Protein AF-R6XHZ9-F1 (afdb_monomer_lite)

Foldseek 3Di:
DDPPPPDDDPPPPVFDFLLLLVLVLCQLQDLEEEEEEEAPVSQVSQVVRDHDPLHHRYYDHDDCCCQVVVDCPVVLVVLVVQLPGPGQYEYEYEARCVVSVNVCVVSNVVRLSYFYAYGYRPPDRDNLVSLLVVCQRPCLSDDAQADADEAEDDPDRHHNVRVRVRLSYLEYEYQDSSPPNVNVSSCVPVVGHYLDFPAQDELVSCVVCVVVVVHDPVLSVVLVVLLQQQDLVDEAEEEEPHPCLQVHSVVSSHHYDYDPDDDPRYQYQYDSGNVSSSSSVSVVRSVPD

Radius of gyration: 23.8 Å; chains: 1; bounding box: 68×31×64 Å

Sequence (289 aa):
MNEIKNISYNVKNLNHCPLDYILEEVYKLGKINILTIGTGECAYFTSKQNFSDKQLNYSYILEDKEIVFGDFSSLEDAFSLLNNSEYKTIVVITCIPAIMNLNLDYLIDQYPKLLLFSAPCFKEKNIQKILSDFYYVFFSKINLTIKEKTEKLNYDEYSYDLFIDKISSSTLIIENPVYLKLAKFLSEKYKIKIIYNTKINNLNFYKENHSLLDISQKDIEEIEAKLKKINKKETYNVLTNYPSLKEFVNQYEININLVDEKTNDTIVVNEAKPFDALIKFIRSAYAFK

Secondary structure (DSSP, 8-state):
----TT--S-----SPPHHHHHHHHHHHH-S-EEEEEE-HHHHHHHHHS---TTS-EEEEE--HHHHTS---HHHHHHHHHHHTSSS-EEEEE-HHHHHTT--HHHHHTT-TTEEEEE--TTT---HHHHHHHHHHHHHTTS----EEEEEEE-S----HHHHHHHHTEEEEEE-SGGGHHHHHHHHHHH--EEEE-SSPPPHHHHHHHTTTTT--HHHHHHHHHHHTTS-SS-EEEEE-S-THHHHHHHTTT-EEEE-SS--TTEEE---SSHHHHHHHHHHHHHH--

pLDDT: mean 90.76, std 10.4, range [41.94, 98.12]

Structure (mmCIF, N/CA/C/O backbone):
data_AF-R6XHZ9-F1
#
_entry.id   AF-R6XHZ9-F1
#
loop_
_atom_site.group_PDB
_atom_site.id
_atom_site.type_symbol
_atom_site.label_atom_id
_atom_site.label_alt_id
_atom_site.label_comp_id
_atom_site.label_asym_id
_atom_site.label_entity_id
_atom_site.label_seq_id
_atom_site.pdbx_PDB_ins_code
_atom_site.Cartn_x
_atom_site.Cartn_y
_atom_site.Cartn_z
_atom_site.occupancy
_atom_site.B_iso_or_equiv
_atom_site.auth_seq_id
_atom_site.auth_comp_id
_atom_site.auth_asym_id
_atom_site.auth_atom_id
_atom_site.pdbx_PDB_model_num
ATOM 1 N N . MET A 1 1 ? 40.663 -8.728 27.483 1.00 45.22 1 MET A N 1
ATOM 2 C CA . MET A 1 1 ? 40.186 -8.700 26.083 1.00 45.22 1 MET A CA 1
ATOM 3 C C . MET A 1 1 ? 40.215 -7.256 25.633 1.00 45.22 1 MET A C 1
ATOM 5 O O . MET A 1 1 ? 39.530 -6.453 26.246 1.00 45.22 1 MET A O 1
ATOM 9 N N . ASN A 1 2 ? 41.054 -6.917 24.653 1.00 44.28 2 ASN A N 1
ATOM 10 C CA . ASN A 1 2 ? 41.058 -5.578 24.067 1.00 44.28 2 ASN A CA 1
ATOM 11 C C . ASN A 1 2 ? 39.698 -5.330 23.403 1.00 44.28 2 ASN A C 1
ATOM 13 O O . ASN A 1 2 ? 39.253 -6.161 22.612 1.00 44.28 2 ASN A O 1
ATOM 17 N N . GLU A 1 3 ? 39.047 -4.217 23.735 1.00 52.69 3 GLU A N 1
ATOM 18 C CA . GLU A 1 3 ? 37.879 -3.721 23.008 1.00 52.69 3 GLU A CA 1
ATOM 19 C C . GLU A 1 3 ? 38.289 -3.473 21.556 1.00 52.69 3 GLU A C 1
ATOM 21 O O . GLU A 1 3 ? 38.990 -2.506 21.246 1.00 52.69 3 GLU A O 1
ATOM 26 N N . ILE A 1 4 ? 37.893 -4.369 20.652 1.00 59.81 4 ILE A N 1
ATOM 27 C CA . ILE A 1 4 ? 38.073 -4.129 19.226 1.00 59.81 4 ILE A CA 1
ATOM 28 C C . ILE A 1 4 ? 37.057 -3.055 18.839 1.00 59.81 4 ILE A C 1
ATOM 30 O O . ILE A 1 4 ? 35.873 -3.331 18.638 1.00 59.81 4 ILE A O 1
ATOM 34 N N . LYS A 1 5 ? 37.519 -1.804 18.775 1.00 53.19 5 LYS A N 1
ATOM 35 C CA . LYS A 1 5 ? 36.744 -0.696 18.213 1.00 53.19 5 LYS A CA 1
ATOM 36 C C . LYS A 1 5 ? 36.401 -1.049 16.760 1.00 53.19 5 LYS A C 1
ATOM 38 O O . LYS A 1 5 ? 37.283 -1.470 16.017 1.00 53.19 5 LYS A O 1
ATOM 43 N N . ASN A 1 6 ? 35.136 -0.860 16.377 1.00 55.03 6 ASN A N 1
ATOM 44 C CA . ASN A 1 6 ? 34.556 -1.143 15.049 1.00 55.03 6 ASN A CA 1
ATOM 45 C C . ASN A 1 6 ? 34.083 -2.584 14.772 1.00 55.03 6 ASN A C 1
ATOM 47 O O . ASN A 1 6 ? 34.015 -2.980 13.610 1.00 55.03 6 ASN A O 1
ATOM 51 N N . ILE A 1 7 ? 33.689 -3.360 15.787 1.00 51.84 7 ILE A N 1
ATOM 52 C CA . ILE A 1 7 ? 32.911 -4.593 15.567 1.00 51.84 7 ILE A CA 1
ATOM 53 C C . ILE A 1 7 ? 31.494 -4.413 16.115 1.00 51.84 7 ILE A C 1
ATOM 55 O O . ILE A 1 7 ? 31.306 -4.020 17.263 1.00 51.84 7 ILE A O 1
ATOM 59 N N . SER A 1 8 ? 30.491 -4.735 15.297 1.00 57.19 8 SER A N 1
ATOM 60 C CA . SER A 1 8 ? 29.119 -4.960 15.753 1.00 57.19 8 SER A CA 1
ATOM 61 C C . SER A 1 8 ? 28.933 -6.451 16.048 1.00 57.19 8 SER A C 1
ATOM 63 O O . SER A 1 8 ? 29.160 -7.294 15.183 1.00 57.19 8 SER A O 1
ATOM 65 N N . TYR A 1 9 ? 28.534 -6.778 17.278 1.00 50.22 9 TYR A N 1
ATOM 66 C CA . TYR A 1 9 ? 28.079 -8.114 17.671 1.00 50.22 9 TYR A CA 1
ATOM 67 C C . TYR A 1 9 ? 26.541 -8.137 17.636 1.00 50.22 9 TYR A C 1
ATOM 69 O O . TYR A 1 9 ? 25.916 -7.137 17.984 1.00 50.22 9 TYR A O 1
ATOM 77 N N . ASN A 1 10 ? 25.930 -9.258 17.227 1.00 41.94 10 ASN A N 1
ATOM 78 C CA . ASN A 1 10 ? 24.479 -9.414 16.995 1.00 41.94 10 ASN A CA 1
ATOM 79 C C . ASN A 1 10 ? 23.884 -8.603 15.822 1.00 41.94 10 ASN A C 1
ATOM 81 O O . ASN A 1 10 ? 22.821 -7.993 15.954 1.00 41.94 10 ASN A O 1
ATOM 85 N N . VAL A 1 11 ? 24.483 -8.670 14.628 1.00 52.97 11 VAL A N 1
ATOM 86 C CA . VAL A 1 11 ? 23.798 -8.237 13.393 1.00 52.97 11 VAL A CA 1
ATOM 87 C C . VAL A 1 11 ? 22.712 -9.261 13.023 1.00 52.97 11 VAL A C 1
ATOM 89 O O . VAL A 1 11 ? 22.878 -10.077 12.123 1.00 52.97 11 VAL A O 1
ATOM 92 N N . LYS A 1 12 ? 21.582 -9.256 13.740 1.00 46.06 12 LYS A N 1
ATOM 93 C CA . LYS A 1 12 ? 20.345 -9.890 13.266 1.00 46.06 12 LYS A CA 1
ATOM 94 C C . LYS A 1 12 ? 19.620 -8.885 12.379 1.00 46.06 12 LYS A C 1
ATOM 96 O O . LYS A 1 12 ? 18.967 -7.977 12.881 1.00 46.06 12 LYS A O 1
ATOM 101 N N . ASN A 1 13 ? 19.730 -9.043 11.064 1.00 53.34 13 ASN A N 1
ATOM 102 C CA . ASN A 1 13 ? 18.884 -8.322 10.118 1.00 53.34 13 ASN A CA 1
ATOM 103 C C . ASN A 1 13 ? 17.893 -9.330 9.523 1.00 53.34 13 ASN A C 1
ATOM 105 O O . ASN A 1 13 ? 18.212 -10.017 8.562 1.00 53.34 13 ASN A O 1
ATOM 109 N N . LEU A 1 14 ? 16.728 -9.474 10.161 1.00 54.72 14 LEU A N 1
ATOM 110 C CA . LEU A 1 14 ? 15.676 -10.420 9.756 1.00 54.72 14 LEU A CA 1
ATOM 111 C C . LEU A 1 14 ? 14.810 -9.903 8.595 1.00 54.72 14 LEU A C 1
ATOM 113 O O . LEU A 1 14 ? 13.925 -10.616 8.137 1.00 54.72 14 LEU A O 1
ATOM 117 N N . ASN A 1 15 ? 15.045 -8.675 8.126 1.00 65.44 15 ASN A N 1
ATOM 118 C CA . ASN A 1 15 ? 14.227 -8.057 7.090 1.00 65.44 15 ASN A CA 1
ATOM 119 C C . ASN A 1 15 ? 14.905 -8.194 5.725 1.00 65.44 15 ASN A C 1
ATOM 121 O O . ASN A 1 15 ? 16.082 -7.850 5.580 1.00 65.44 15 ASN A O 1
ATOM 125 N N . HIS A 1 16 ? 14.131 -8.643 4.735 1.00 74.75 16 HIS A N 1
ATOM 126 C CA . HIS A 1 16 ? 14.528 -8.683 3.329 1.00 74.75 16 HIS A CA 1
ATOM 127 C C . HIS A 1 16 ? 14.849 -7.285 2.783 1.00 74.75 16 HIS A C 1
ATOM 129 O O . HIS A 1 16 ? 14.439 -6.263 3.348 1.00 74.75 16 HIS A O 1
ATOM 135 N N . CYS A 1 17 ? 15.606 -7.243 1.685 1.00 85.69 17 CYS A N 1
ATOM 136 C CA . CYS A 1 17 ? 15.936 -5.999 0.999 1.00 85.69 17 CYS A CA 1
ATOM 137 C C . CYS A 1 17 ? 14.645 -5.337 0.478 1.00 85.69 17 CYS A C 1
ATOM 139 O O . CYS A 1 17 ? 13.777 -6.049 -0.020 1.00 85.69 17 CYS A O 1
ATOM 141 N N . PRO A 1 18 ? 14.502 -3.996 0.516 1.00 90.00 18 PRO A N 1
ATOM 142 C CA . PRO A 1 18 ? 13.371 -3.300 -0.097 1.00 90.00 18 PRO A CA 1
ATOM 143 C C . PRO A 1 18 ? 13.084 -3.716 -1.545 1.00 90.00 18 PRO A C 1
ATOM 145 O O . PRO A 1 18 ? 11.923 -3.769 -1.937 1.00 90.00 18 PRO A O 1
ATOM 148 N N . LEU A 1 19 ? 14.129 -4.052 -2.311 1.00 92.25 19 LEU A N 1
ATOM 149 C CA . LEU A 1 19 ? 14.021 -4.586 -3.669 1.00 92.25 19 LEU A CA 1
ATOM 150 C C . LEU A 1 19 ? 13.145 -5.847 -3.741 1.00 92.25 19 LEU A C 1
ATOM 152 O O . LEU A 1 19 ? 12.333 -5.947 -4.656 1.00 92.25 19 LEU A O 1
ATOM 156 N N . ASP A 1 20 ? 13.274 -6.767 -2.781 1.00 90.69 20 ASP A N 1
ATOM 157 C CA . ASP A 1 20 ? 12.547 -8.043 -2.786 1.00 90.69 20 ASP A CA 1
ATOM 158 C C . ASP A 1 20 ? 11.032 -7.801 -2.725 1.00 90.69 20 ASP A C 1
ATOM 160 O O . ASP A 1 20 ? 10.283 -8.341 -3.535 1.00 90.69 20 ASP A O 1
ATOM 164 N N . TYR A 1 21 ? 10.578 -6.899 -1.845 1.00 90.81 21 TYR A N 1
ATOM 165 C CA . TYR A 1 21 ? 9.154 -6.559 -1.744 1.00 90.81 21 TYR A CA 1
ATOM 166 C C . TYR A 1 21 ? 8.621 -5.912 -3.026 1.00 90.81 21 TYR A C 1
ATOM 168 O O . TYR A 1 21 ? 7.489 -6.177 -3.418 1.00 90.81 21 TYR A O 1
ATOM 176 N N . ILE A 1 22 ? 9.423 -5.078 -3.697 1.00 94.00 22 ILE A N 1
ATOM 177 C CA . ILE A 1 22 ? 9.015 -4.461 -4.966 1.00 94.00 22 ILE A CA 1
ATOM 178 C C . ILE A 1 22 ? 8.941 -5.503 -6.084 1.00 94.00 22 ILE A C 1
ATOM 180 O O . ILE A 1 22 ? 7.993 -5.475 -6.863 1.00 94.00 22 ILE A O 1
ATOM 184 N N . LEU A 1 23 ? 9.895 -6.436 -6.153 1.00 94.12 23 LEU A N 1
ATOM 185 C CA . LEU A 1 23 ? 9.866 -7.533 -7.124 1.00 94.12 23 LEU A CA 1
ATOM 186 C C . LEU A 1 23 ? 8.617 -8.399 -6.946 1.00 94.12 23 LEU A C 1
ATOM 188 O O . LEU A 1 23 ? 7.936 -8.686 -7.930 1.00 94.12 23 LEU A O 1
ATOM 192 N N . GLU A 1 24 ? 8.287 -8.770 -5.705 1.00 92.25 24 GLU A N 1
ATOM 193 C CA . GLU A 1 24 ? 7.073 -9.529 -5.397 1.00 92.25 24 GLU A CA 1
ATOM 194 C C . GLU A 1 24 ? 5.801 -8.764 -5.773 1.00 92.25 24 GLU A C 1
ATOM 196 O O . GLU A 1 24 ? 4.896 -9.337 -6.380 1.00 92.25 24 GLU A O 1
ATOM 201 N N . GLU A 1 25 ? 5.722 -7.476 -5.434 1.00 93.56 25 GLU A N 1
ATOM 202 C CA . GLU A 1 25 ? 4.536 -6.661 -5.700 1.00 93.56 25 GLU A CA 1
ATOM 203 C C . GLU A 1 25 ? 4.317 -6.458 -7.205 1.00 93.56 25 GLU A C 1
ATOM 205 O O . GLU A 1 25 ? 3.206 -6.620 -7.710 1.00 93.56 25 GLU A O 1
ATOM 210 N N . VAL A 1 26 ? 5.389 -6.163 -7.947 1.00 94.69 26 VAL A N 1
ATOM 211 C CA . VAL A 1 26 ? 5.347 -6.026 -9.407 1.00 94.69 26 VAL A CA 1
ATOM 212 C C . VAL A 1 26 ? 4.962 -7.353 -10.061 1.00 94.69 26 VAL A C 1
ATOM 214 O O . VAL A 1 26 ? 4.129 -7.363 -10.970 1.00 94.69 26 VAL A O 1
ATOM 217 N N . TYR A 1 27 ? 5.526 -8.471 -9.599 1.00 93.19 27 TYR A N 1
ATOM 218 C CA . TYR A 1 27 ? 5.167 -9.802 -10.085 1.00 93.19 27 TYR A CA 1
ATOM 219 C C . TYR A 1 27 ? 3.675 -10.101 -9.874 1.00 93.19 27 TYR A C 1
ATOM 221 O O . TYR A 1 27 ? 3.001 -10.517 -10.815 1.00 93.19 27 TYR A O 1
ATOM 229 N N . LYS A 1 28 ? 3.143 -9.841 -8.670 1.00 92.00 28 LYS A N 1
ATOM 230 C CA . LYS A 1 28 ? 1.730 -10.086 -8.324 1.00 92.00 28 LYS A CA 1
ATOM 231 C C . LYS A 1 28 ? 0.768 -9.230 -9.145 1.00 92.00 28 LYS A C 1
ATOM 233 O O . LYS A 1 28 ? -0.203 -9.754 -9.688 1.00 92.00 28 LYS A O 1
ATOM 238 N N . LEU A 1 29 ? 1.048 -7.930 -9.264 1.00 93.88 29 LEU A N 1
ATOM 239 C CA . LEU A 1 29 ? 0.217 -7.021 -10.053 1.00 93.88 29 LEU A CA 1
ATOM 240 C C . LEU A 1 29 ? 0.214 -7.433 -11.531 1.00 93.88 29 LEU A C 1
ATOM 242 O O . LEU A 1 29 ? -0.831 -7.414 -12.183 1.00 93.88 29 LEU A O 1
ATOM 246 N N . GLY A 1 30 ? 1.361 -7.832 -12.080 1.00 93.00 30 GLY A N 1
ATOM 247 C CA . GLY A 1 30 ? 1.491 -8.041 -13.519 1.00 93.00 30 GLY A CA 1
ATOM 248 C C . GLY A 1 30 ? 1.307 -6.734 -14.302 1.00 93.00 30 GLY A C 1
ATOM 249 O O . GLY A 1 30 ? 1.068 -5.673 -13.731 1.00 93.00 30 GLY A O 1
ATOM 250 N N . LYS A 1 31 ? 1.453 -6.784 -15.633 1.00 94.44 31 LYS A N 1
ATOM 251 C CA . LYS A 1 31 ? 1.362 -5.603 -16.528 1.00 94.44 31 LYS A CA 1
ATOM 252 C C . LYS A 1 31 ? 2.210 -4.392 -16.094 1.00 94.44 31 LYS A C 1
ATOM 254 O O . LYS A 1 31 ? 1.891 -3.244 -16.407 1.00 94.44 31 LYS A O 1
ATOM 259 N N . ILE A 1 32 ? 3.295 -4.647 -15.370 1.00 95.44 32 ILE A N 1
ATOM 260 C CA . ILE A 1 32 ? 4.280 -3.663 -14.931 1.00 95.44 32 ILE A CA 1
ATOM 261 C C . ILE A 1 32 ? 5.650 -4.276 -15.185 1.00 95.44 32 ILE A C 1
ATOM 263 O O . ILE A 1 32 ? 5.933 -5.369 -14.702 1.00 95.44 32 ILE A O 1
ATOM 267 N N . ASN A 1 33 ? 6.497 -3.585 -15.934 1.00 96.12 33 ASN A N 1
ATOM 268 C CA . ASN A 1 33 ? 7.881 -3.997 -16.130 1.00 96.12 33 ASN A CA 1
ATOM 269 C C . ASN A 1 33 ? 8.745 -3.486 -14.972 1.00 96.12 33 ASN A C 1
ATOM 271 O O . ASN A 1 33 ? 8.402 -2.491 -14.329 1.00 96.12 33 ASN A O 1
ATOM 275 N N . ILE A 1 34 ? 9.890 -4.117 -14.732 1.00 96.81 34 ILE A N 1
ATOM 276 C CA . ILE A 1 34 ? 10.870 -3.660 -13.744 1.00 96.81 34 ILE A CA 1
ATOM 277 C C . ILE A 1 34 ? 12.277 -3.638 -14.335 1.00 96.81 34 ILE A C 1
ATOM 279 O O . ILE A 1 34 ? 12.673 -4.534 -15.081 1.00 96.81 34 ILE A O 1
ATOM 283 N N . LEU A 1 35 ? 13.023 -2.586 -13.999 1.00 97.12 35 LEU A N 1
ATOM 284 C CA . LEU A 1 35 ? 14.460 -2.489 -14.220 1.00 97.12 35 LEU A CA 1
ATOM 285 C C . LEU A 1 35 ? 15.149 -2.238 -12.883 1.00 97.12 35 LEU A C 1
ATOM 287 O O . LEU A 1 35 ? 15.038 -1.149 -12.327 1.00 97.12 35 LEU A O 1
ATOM 291 N N . THR A 1 36 ? 15.902 -3.212 -12.392 1.00 97.06 36 THR A N 1
ATOM 292 C CA . THR A 1 36 ? 16.740 -3.053 -11.201 1.00 97.06 36 THR A CA 1
ATOM 293 C C . THR A 1 36 ? 18.102 -2.493 -11.592 1.00 97.06 36 THR A C 1
ATOM 295 O O . THR A 1 36 ? 18.834 -3.139 -12.334 1.00 97.06 36 THR A O 1
ATOM 298 N N . ILE A 1 37 ? 18.491 -1.336 -11.057 1.00 96.44 37 ILE A N 1
ATOM 299 C CA . ILE A 1 37 ? 19.833 -0.764 -11.234 1.00 96.44 37 ILE A CA 1
ATOM 300 C C . ILE A 1 37 ? 20.636 -1.006 -9.956 1.00 96.44 37 ILE A C 1
ATOM 302 O O . ILE A 1 37 ? 20.264 -0.541 -8.871 1.00 96.44 37 ILE A O 1
ATOM 306 N N . GLY A 1 38 ? 21.744 -1.737 -10.057 1.00 94.62 38 GLY A N 1
ATOM 307 C CA . GLY A 1 38 ? 22.540 -2.105 -8.889 1.00 94.62 38 GLY A CA 1
ATOM 308 C C . GLY A 1 38 ? 23.801 -2.882 -9.221 1.00 94.62 38 GLY A C 1
ATOM 309 O O . GLY A 1 38 ? 24.326 -2.802 -10.322 1.00 94.62 38 GLY A O 1
ATOM 310 N N . THR A 1 39 ? 24.304 -3.630 -8.245 1.00 92.75 39 THR A N 1
ATOM 311 C CA . THR A 1 39 ? 25.452 -4.531 -8.423 1.00 92.75 39 THR A CA 1
ATOM 312 C C . THR A 1 39 ? 24.994 -5.943 -8.788 1.00 92.75 39 THR A C 1
ATOM 314 O O . THR A 1 39 ? 23.798 -6.245 -8.782 1.00 92.75 39 THR A O 1
ATOM 317 N N . GLY A 1 40 ? 25.952 -6.843 -9.041 1.00 91.75 40 GLY A N 1
ATOM 318 C CA . GLY A 1 40 ? 25.675 -8.256 -9.323 1.00 91.75 40 GLY A CA 1
ATOM 319 C C . GLY A 1 40 ? 24.813 -8.959 -8.263 1.00 91.75 40 GLY A C 1
ATOM 320 O O . GLY A 1 40 ? 24.021 -9.828 -8.610 1.00 91.75 40 GLY A O 1
ATOM 321 N N . GLU A 1 41 ? 24.883 -8.546 -6.992 1.00 91.00 41 GLU A N 1
ATOM 322 C CA . GLU A 1 41 ? 23.999 -9.056 -5.933 1.00 91.00 41 GLU A CA 1
ATOM 323 C C . GLU A 1 41 ? 22.524 -8.733 -6.223 1.00 91.00 41 GLU A C 1
ATOM 325 O O . GLU A 1 41 ? 21.667 -9.615 -6.191 1.00 91.00 41 GLU A O 1
ATOM 330 N N . CYS A 1 42 ? 22.224 -7.478 -6.565 1.00 92.44 42 CYS A N 1
ATOM 331 C CA . CYS A 1 42 ? 20.864 -7.040 -6.880 1.00 92.44 42 CYS A CA 1
ATOM 332 C C . CYS A 1 42 ? 20.337 -7.721 -8.150 1.00 92.44 42 CYS A C 1
ATOM 334 O O . CYS A 1 42 ? 19.166 -8.099 -8.206 1.00 92.44 42 CYS A O 1
ATOM 336 N N . ALA A 1 43 ? 21.206 -7.918 -9.148 1.00 92.62 43 ALA A N 1
ATOM 337 C CA . ALA A 1 43 ? 20.879 -8.667 -10.359 1.00 92.62 43 ALA A CA 1
ATOM 338 C C . ALA A 1 43 ? 20.547 -10.136 -10.051 1.00 92.62 43 ALA A C 1
ATOM 340 O O . ALA A 1 43 ? 19.561 -10.667 -10.559 1.00 92.62 43 ALA A O 1
ATOM 341 N N . TYR A 1 44 ? 21.313 -10.774 -9.163 1.00 91.50 44 TYR A N 1
ATOM 342 C CA . TYR A 1 44 ? 21.055 -12.143 -8.720 1.00 91.50 44 TYR A CA 1
ATOM 343 C C . TYR A 1 44 ? 19.716 -12.292 -7.981 1.00 91.50 44 TYR A C 1
ATOM 345 O O . TYR A 1 44 ? 19.004 -13.265 -8.210 1.00 91.50 44 TYR A O 1
ATOM 353 N N . PHE A 1 45 ? 19.336 -11.353 -7.110 1.00 88.44 45 PHE A N 1
ATOM 354 C CA . PHE A 1 45 ? 18.014 -11.400 -6.467 1.00 88.44 45 PHE A CA 1
ATOM 355 C C . PHE A 1 45 ? 16.878 -11.131 -7.456 1.00 88.44 45 PHE A C 1
ATOM 357 O O . PHE A 1 45 ? 15.879 -11.845 -7.450 1.00 88.44 45 PHE A O 1
ATOM 364 N N . THR A 1 46 ? 17.074 -10.171 -8.361 1.00 91.50 46 THR A N 1
ATOM 365 C CA . THR A 1 46 ? 16.117 -9.849 -9.430 1.00 91.50 46 THR A CA 1
ATOM 366 C C . THR A 1 46 ? 15.819 -11.067 -10.304 1.00 91.50 46 THR A C 1
ATOM 368 O O . THR A 1 46 ? 14.657 -11.339 -10.599 1.00 91.50 46 THR A O 1
ATOM 371 N N . SER A 1 47 ? 16.842 -11.849 -10.664 1.00 89.81 47 SER A N 1
ATOM 372 C CA . SER A 1 47 ? 16.688 -13.017 -11.539 1.00 89.81 47 SER A CA 1
ATOM 373 C C . SER A 1 47 ? 15.995 -14.219 -10.891 1.00 89.81 47 SER A C 1
ATOM 375 O O . SER A 1 47 ? 15.582 -15.130 -11.604 1.00 89.81 47 SER A O 1
ATOM 377 N N . LYS A 1 48 ? 15.828 -14.243 -9.560 1.00 88.00 48 LYS A N 1
ATOM 378 C CA . LYS A 1 48 ? 15.086 -15.319 -8.875 1.00 88.00 48 LYS A CA 1
ATOM 379 C C . LYS A 1 48 ? 13.583 -15.250 -9.110 1.00 88.00 48 LYS A C 1
ATOM 381 O O . LYS A 1 48 ? 12.913 -16.277 -9.010 1.00 88.00 48 LYS A O 1
ATOM 386 N N . GLN A 1 49 ? 13.054 -14.060 -9.389 1.00 85.56 49 GLN A N 1
ATOM 387 C CA . GLN A 1 49 ? 11.634 -13.878 -9.640 1.00 85.56 49 GLN A CA 1
ATOM 388 C C . GLN A 1 49 ? 11.351 -14.117 -11.128 1.00 85.56 49 GLN A C 1
ATOM 390 O O . GLN A 1 49 ? 11.736 -13.326 -11.991 1.00 85.56 49 GLN A O 1
ATOM 395 N N . ASN A 1 50 ? 10.664 -15.218 -11.433 1.00 84.50 50 ASN A N 1
ATOM 396 C CA . ASN A 1 50 ? 10.317 -15.588 -12.804 1.00 84.50 50 ASN A CA 1
ATOM 397 C C . ASN A 1 50 ? 9.046 -14.862 -13.243 1.00 84.50 50 ASN A C 1
ATOM 399 O O . ASN A 1 50 ? 7.943 -15.245 -12.864 1.00 84.50 50 ASN A O 1
ATOM 403 N N . PHE A 1 51 ? 9.208 -13.806 -14.031 1.00 87.00 51 PHE A N 1
ATOM 404 C CA . PHE A 1 51 ? 8.097 -13.051 -14.599 1.00 87.00 51 PHE A CA 1
ATOM 405 C C . PHE A 1 51 ? 7.539 -13.759 -15.844 1.00 87.00 51 PHE A C 1
ATOM 407 O O . PHE A 1 51 ? 8.214 -14.584 -16.457 1.00 87.00 51 PHE A O 1
ATOM 414 N N . SER A 1 52 ? 6.295 -13.448 -16.221 1.00 79.88 52 SER A N 1
ATOM 415 C CA . SER A 1 52 ? 5.706 -13.972 -17.465 1.00 79.88 52 SER A CA 1
ATOM 416 C C . SER A 1 52 ? 6.386 -13.390 -18.712 1.00 79.88 52 SER A C 1
ATOM 418 O O . SER A 1 52 ? 6.887 -12.273 -18.659 1.00 79.88 52 SER A O 1
ATOM 420 N N . ASP A 1 53 ? 6.295 -14.064 -19.863 1.00 74.50 53 ASP A N 1
ATOM 421 C CA . ASP A 1 53 ? 6.926 -13.623 -21.126 1.00 74.50 53 ASP A CA 1
ATOM 422 C C . ASP A 1 53 ? 6.525 -12.208 -21.592 1.00 74.50 53 ASP A C 1
ATOM 424 O O . ASP A 1 53 ? 7.232 -11.575 -22.372 1.00 74.50 53 ASP A O 1
ATOM 428 N N . LYS A 1 54 ? 5.375 -11.698 -21.133 1.00 81.31 54 LYS A N 1
ATOM 429 C CA . LYS A 1 54 ? 4.887 -10.347 -21.462 1.00 81.31 54 LYS A CA 1
ATOM 430 C C . LYS A 1 54 ? 5.366 -9.276 -20.482 1.00 81.31 54 LYS A C 1
ATOM 432 O O . LYS A 1 54 ? 5.193 -8.090 -20.743 1.00 81.31 54 LYS A O 1
ATOM 437 N N . GLN A 1 55 ? 5.920 -9.682 -19.345 1.00 89.69 55 GLN A N 1
ATOM 438 C CA . GLN A 1 55 ? 6.323 -8.808 -18.256 1.00 89.69 55 GLN A CA 1
ATOM 439 C C . GLN A 1 55 ? 7.844 -8.834 -18.128 1.00 89.69 55 GLN A C 1
ATOM 441 O O . GLN A 1 55 ? 8.448 -9.839 -17.766 1.00 89.69 55 GLN A O 1
ATOM 446 N N . LEU A 1 56 ? 8.474 -7.710 -18.435 1.00 91.88 56 LEU A N 1
ATOM 447 C CA . LEU A 1 56 ? 9.921 -7.618 -18.503 1.00 91.88 56 LEU A CA 1
ATOM 448 C C . LEU A 1 56 ? 10.513 -7.418 -17.103 1.00 91.88 56 LEU A C 1
ATOM 450 O O . LEU A 1 56 ? 10.153 -6.467 -16.406 1.00 91.88 56 LEU A O 1
ATOM 454 N N . ASN A 1 57 ? 11.442 -8.297 -16.728 1.00 94.56 57 ASN A N 1
ATOM 455 C CA . ASN A 1 57 ? 12.231 -8.222 -15.501 1.00 94.56 57 ASN A CA 1
ATOM 456 C C . ASN A 1 57 ? 13.717 -8.096 -15.860 1.00 94.56 57 ASN A C 1
ATOM 458 O O . ASN A 1 57 ? 14.370 -9.091 -16.174 1.00 94.56 57 ASN A O 1
ATOM 462 N N . TYR A 1 58 ? 14.233 -6.868 -15.864 1.00 94.25 58 TYR A N 1
ATOM 463 C CA . TYR A 1 58 ? 15.620 -6.582 -16.216 1.00 94.25 58 TYR A CA 1
ATOM 464 C C . TYR A 1 58 ? 16.440 -6.155 -15.007 1.00 94.25 58 TYR A C 1
ATOM 466 O O . TYR A 1 58 ? 15.955 -5.504 -14.083 1.00 94.25 58 TYR A O 1
ATOM 474 N N . SER A 1 59 ? 17.737 -6.438 -15.073 1.00 94.88 59 SER A N 1
ATOM 475 C CA . SER A 1 59 ? 18.733 -5.881 -14.167 1.00 94.88 59 SER A CA 1
ATOM 476 C C . SER A 1 59 ? 19.851 -5.216 -14.960 1.00 94.88 59 SER A C 1
ATOM 478 O O . SER A 1 59 ? 20.430 -5.845 -15.845 1.00 94.88 59 SER A O 1
ATOM 480 N N . TYR A 1 60 ? 20.185 -3.981 -14.604 1.00 96.06 60 TYR A N 1
ATOM 481 C CA . TYR A 1 60 ? 21.367 -3.272 -15.068 1.00 96.06 60 T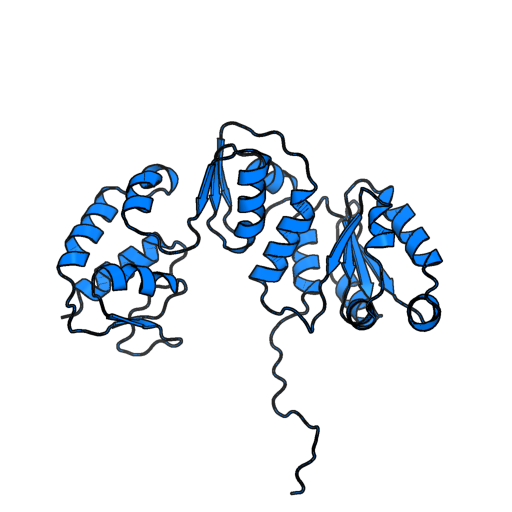YR A CA 1
ATOM 482 C C . TYR A 1 60 ? 22.446 -3.337 -13.985 1.00 96.06 60 TYR A C 1
ATOM 484 O O . TYR A 1 60 ? 22.269 -2.795 -12.888 1.00 96.06 60 TYR A O 1
ATOM 492 N N . ILE A 1 61 ? 23.547 -4.023 -14.289 1.00 95.62 61 ILE A N 1
ATOM 493 C CA . ILE A 1 61 ? 24.710 -4.100 -13.404 1.00 95.62 61 ILE A CA 1
ATOM 494 C C . ILE A 1 61 ? 25.575 -2.875 -13.677 1.00 95.62 61 ILE A C 1
ATOM 496 O O . ILE A 1 61 ? 26.043 -2.687 -14.794 1.00 95.62 61 ILE A O 1
ATOM 500 N N . LEU A 1 62 ? 25.756 -2.043 -12.657 1.00 93.44 62 LEU A N 1
ATOM 501 C CA . LEU A 1 62 ? 26.634 -0.884 -12.725 1.00 93.44 62 LEU A CA 1
ATOM 502 C C . LEU A 1 62 ? 28.091 -1.323 -12.823 1.00 93.44 62 LEU A C 1
ATOM 504 O O . LEU A 1 62 ? 28.537 -2.206 -12.085 1.00 93.44 62 LEU A O 1
ATOM 508 N N . GLU A 1 63 ? 28.823 -0.636 -13.685 1.00 92.12 63 GLU A N 1
ATOM 509 C CA . GLU A 1 63 ? 30.256 -0.776 -13.882 1.00 92.12 63 GLU A CA 1
ATOM 510 C C . GLU A 1 63 ? 30.965 0.546 -13.546 1.00 92.12 63 GLU A C 1
ATOM 512 O O . GLU A 1 63 ? 30.343 1.577 -13.264 1.00 92.12 63 GLU A O 1
ATOM 517 N N . ASP A 1 64 ? 32.297 0.537 -13.600 1.00 89.44 64 ASP A N 1
ATOM 518 C CA . ASP A 1 64 ? 33.115 1.722 -13.323 1.00 89.44 64 ASP A CA 1
ATOM 519 C C . ASP A 1 64 ? 32.781 2.900 -14.255 1.00 89.44 64 ASP A C 1
ATOM 521 O O . ASP A 1 64 ? 32.930 4.055 -13.860 1.00 89.44 64 ASP A O 1
ATOM 525 N N . LYS A 1 65 ? 32.280 2.645 -15.470 1.00 90.75 65 LYS A N 1
ATOM 526 C CA . LYS A 1 65 ? 31.831 3.695 -16.402 1.00 90.75 65 LYS A CA 1
ATOM 527 C C . LYS A 1 65 ? 30.715 4.575 -15.833 1.00 90.75 65 LYS A C 1
ATOM 529 O O . LYS A 1 65 ? 30.851 5.796 -15.877 1.00 90.75 65 LYS A O 1
ATOM 534 N N . GLU A 1 66 ? 29.677 4.008 -15.217 1.00 91.38 66 GLU A N 1
ATOM 535 C CA . GLU A 1 66 ? 28.626 4.824 -14.591 1.00 91.38 66 GLU A CA 1
ATOM 536 C C . GLU A 1 66 ? 29.102 5.419 -13.260 1.00 91.38 66 GLU A C 1
ATOM 538 O O . GLU A 1 66 ? 28.812 6.569 -12.936 1.00 91.38 66 GLU A O 1
ATOM 543 N N . ILE A 1 67 ? 29.822 4.614 -12.476 1.00 85.06 67 ILE A N 1
ATOM 544 C CA . ILE A 1 67 ? 30.196 4.896 -11.084 1.00 85.06 67 ILE A CA 1
ATOM 545 C C . ILE A 1 67 ? 31.301 5.956 -11.003 1.00 85.06 67 ILE A C 1
ATOM 547 O O . ILE A 1 67 ? 31.194 6.925 -10.253 1.00 85.06 67 ILE A O 1
ATOM 551 N N . VAL A 1 68 ? 32.383 5.763 -11.751 1.00 85.56 68 VAL A N 1
ATOM 552 C CA . VAL A 1 68 ? 33.600 6.581 -11.681 1.00 85.56 68 VAL A CA 1
ATOM 553 C C . VAL A 1 68 ? 33.577 7.678 -12.736 1.00 85.56 68 VAL A C 1
ATOM 555 O O . VAL A 1 68 ? 33.946 8.815 -12.445 1.00 85.56 68 VAL A O 1
ATOM 558 N N . PHE A 1 69 ? 33.151 7.345 -13.956 1.00 87.19 69 PHE A N 1
ATOM 559 C CA . PHE A 1 69 ? 33.238 8.255 -15.100 1.00 87.19 69 PHE A CA 1
ATOM 560 C C . PHE A 1 69 ? 31.940 9.021 -15.382 1.00 87.19 69 PHE A C 1
ATOM 562 O O . PHE A 1 69 ? 31.970 9.984 -16.147 1.00 87.19 69 PHE A O 1
ATOM 569 N N . GLY A 1 70 ? 30.822 8.646 -14.749 1.00 85.75 70 GLY A N 1
ATOM 570 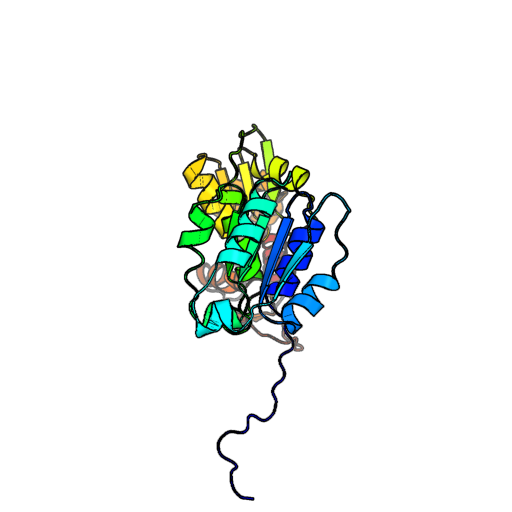C CA . GLY A 1 70 ? 29.523 9.288 -14.965 1.00 85.75 70 GLY A CA 1
ATOM 571 C C . GLY A 1 70 ? 28.986 9.118 -16.389 1.00 85.75 70 GLY A C 1
ATOM 572 O O . GLY A 1 70 ? 28.186 9.935 -16.839 1.00 85.75 70 GLY A O 1
ATOM 573 N N . ASP A 1 71 ? 29.446 8.092 -17.108 1.00 91.69 71 ASP A N 1
ATOM 574 C CA . ASP A 1 71 ? 28.964 7.755 -18.443 1.00 91.69 71 ASP A CA 1
ATOM 575 C C . ASP A 1 71 ? 27.698 6.900 -18.328 1.00 91.69 71 ASP A C 1
ATOM 577 O O . ASP A 1 71 ? 27.751 5.738 -17.928 1.00 91.69 71 ASP A O 1
ATOM 581 N N . PHE A 1 72 ? 26.555 7.494 -18.673 1.00 92.62 72 PHE A N 1
ATOM 582 C CA . PHE A 1 72 ? 25.243 6.848 -18.619 1.00 92.62 72 PHE A CA 1
ATOM 583 C C . PHE A 1 72 ? 24.748 6.347 -19.982 1.00 92.62 72 PHE A C 1
ATOM 585 O O . PHE A 1 72 ? 23.615 5.881 -20.061 1.00 92.62 72 PHE A O 1
ATOM 592 N N . SER A 1 73 ? 25.563 6.402 -21.040 1.00 92.69 73 SER A N 1
ATOM 593 C CA . SER A 1 73 ? 25.141 6.075 -22.415 1.00 92.69 73 SER A CA 1
ATOM 594 C C . SER A 1 73 ? 24.451 4.709 -22.532 1.00 92.69 73 SER A C 1
ATOM 596 O O . SER A 1 73 ? 23.343 4.592 -23.048 1.00 92.69 73 SER A O 1
ATOM 598 N N . SER A 1 74 ? 25.043 3.664 -21.953 1.00 92.44 74 SER A N 1
ATOM 599 C CA . SER A 1 74 ? 24.449 2.320 -21.954 1.00 92.44 74 SER A CA 1
ATOM 600 C C . SER A 1 74 ? 23.167 2.210 -21.117 1.00 92.44 74 SER A C 1
ATOM 602 O O . SER A 1 74 ? 22.317 1.358 -21.379 1.00 92.44 74 SER A O 1
ATOM 604 N N . LEU A 1 75 ? 23.021 3.050 -20.090 1.00 93.50 75 LEU A N 1
ATOM 605 C CA . LEU A 1 75 ? 21.804 3.104 -19.288 1.00 93.50 75 LEU A CA 1
ATOM 606 C C . LEU A 1 75 ? 20.680 3.810 -20.062 1.00 93.50 75 LEU A C 1
ATOM 608 O O . LEU A 1 75 ? 19.535 3.365 -20.013 1.00 93.50 75 LEU A O 1
ATOM 612 N N . GLU A 1 76 ? 21.007 4.852 -20.829 1.00 94.25 76 GLU A N 1
ATOM 613 C CA . GLU A 1 76 ? 20.080 5.517 -21.750 1.00 94.25 76 GLU A CA 1
ATOM 614 C C . GLU A 1 76 ? 19.582 4.563 -22.845 1.00 94.25 76 GLU A C 1
ATOM 616 O O . GLU A 1 76 ? 18.382 4.535 -23.128 1.00 94.25 76 GLU A O 1
ATOM 621 N N . ASP A 1 77 ? 20.451 3.704 -23.387 1.00 93.94 77 ASP A N 1
ATOM 622 C CA . ASP A 1 77 ? 20.046 2.649 -24.327 1.00 93.94 77 ASP A CA 1
ATOM 623 C C . ASP A 1 77 ? 19.014 1.696 -23.697 1.00 93.94 77 ASP A C 1
ATOM 625 O O . ASP A 1 77 ? 17.976 1.389 -24.298 1.00 93.94 77 ASP A O 1
ATOM 629 N N . ALA A 1 78 ? 19.252 1.267 -22.451 1.00 94.25 78 ALA A N 1
ATOM 630 C CA . ALA A 1 78 ? 18.314 0.429 -21.707 1.00 94.25 78 ALA A CA 1
ATOM 631 C C . ALA A 1 78 ? 16.981 1.154 -21.440 1.00 94.25 78 ALA A C 1
ATOM 633 O O . ALA A 1 78 ? 15.905 0.562 -21.578 1.00 94.25 78 ALA A O 1
ATOM 634 N N . PHE A 1 79 ? 17.027 2.442 -21.097 1.00 96.50 79 PHE A N 1
ATOM 635 C CA . PHE A 1 79 ? 15.837 3.268 -20.895 1.00 96.50 79 PHE A CA 1
ATOM 636 C C . PHE A 1 79 ? 15.023 3.426 -22.177 1.00 96.50 79 PHE A C 1
ATOM 638 O O . PHE A 1 79 ? 13.804 3.247 -22.149 1.00 96.50 79 PHE A O 1
ATOM 645 N N . SER A 1 80 ? 15.681 3.679 -23.307 1.00 95.56 80 SER A N 1
ATOM 646 C CA . SER A 1 80 ? 15.044 3.766 -24.621 1.00 95.56 80 SER A CA 1
ATOM 647 C C . SER A 1 80 ? 14.326 2.463 -24.986 1.00 95.56 80 SER A C 1
ATOM 649 O O . SER A 1 80 ? 13.147 2.481 -25.357 1.00 95.56 80 SER A O 1
ATOM 651 N N . LEU A 1 81 ? 14.981 1.314 -24.786 1.00 93.19 81 LEU A N 1
ATOM 652 C CA . LEU A 1 81 ? 14.378 -0.004 -25.001 1.00 93.19 81 LEU A CA 1
ATOM 653 C C . LEU A 1 81 ? 13.110 -0.191 -24.153 1.00 93.19 81 LEU A C 1
ATOM 655 O O . LEU A 1 81 ? 12.049 -0.555 -24.667 1.00 93.19 81 LEU A O 1
ATOM 659 N N . LEU A 1 82 ? 13.200 0.089 -22.853 1.00 94.25 82 LEU A N 1
ATOM 660 C CA . LEU A 1 82 ? 12.097 -0.106 -21.913 1.00 94.25 82 LEU A CA 1
ATOM 661 C C . LEU A 1 82 ? 10.959 0.889 -22.119 1.00 94.25 82 LEU A C 1
ATOM 663 O O . LEU A 1 82 ? 9.796 0.541 -21.923 1.00 94.25 82 LEU A O 1
ATOM 667 N N . ASN A 1 83 ? 11.257 2.106 -22.560 1.00 95.94 83 ASN A N 1
ATOM 668 C CA . ASN A 1 83 ? 10.240 3.104 -22.861 1.00 95.94 83 ASN A CA 1
ATOM 669 C C . ASN A 1 83 ? 9.378 2.715 -24.077 1.00 95.94 83 ASN A C 1
ATOM 671 O O . ASN A 1 83 ? 8.223 3.129 -24.181 1.00 95.94 83 ASN A O 1
ATOM 675 N N . ASN A 1 84 ? 9.906 1.864 -24.960 1.00 93.38 84 ASN A N 1
ATOM 676 C CA . ASN A 1 84 ? 9.178 1.306 -26.100 1.00 93.38 84 ASN A CA 1
ATOM 677 C C . ASN A 1 84 ? 8.395 0.024 -25.767 1.00 93.38 84 ASN A C 1
ATOM 679 O O . ASN A 1 84 ? 7.634 -0.460 -26.604 1.00 93.38 84 ASN A O 1
ATOM 683 N N . SER A 1 85 ? 8.529 -0.516 -24.552 1.00 91.94 85 SER A N 1
ATOM 684 C CA . SER A 1 85 ? 7.813 -1.727 -24.133 1.00 91.94 85 SER A CA 1
ATOM 685 C C . SER A 1 85 ? 6.300 -1.505 -23.974 1.00 91.94 85 SER A C 1
ATOM 687 O O . SER A 1 85 ? 5.827 -0.367 -23.902 1.00 91.94 85 SER A O 1
ATOM 689 N N . GLU A 1 86 ? 5.515 -2.589 -23.946 1.00 91.69 86 GLU A N 1
ATOM 690 C CA . GLU A 1 86 ? 4.049 -2.532 -23.804 1.00 91.69 86 GLU A CA 1
ATOM 691 C C . GLU A 1 86 ? 3.642 -1.818 -22.505 1.00 91.69 86 GLU A C 1
ATOM 693 O O . GLU A 1 86 ? 2.902 -0.829 -22.535 1.00 91.69 86 GLU A O 1
ATOM 698 N N . TYR A 1 87 ? 4.183 -2.285 -21.379 1.00 94.62 87 TYR A N 1
ATOM 699 C CA . TYR A 1 87 ? 3.857 -1.805 -20.042 1.00 94.62 87 TYR A CA 1
ATOM 700 C C . TYR A 1 87 ? 4.797 -0.697 -19.563 1.00 94.62 87 TYR A C 1
ATOM 702 O O . TYR A 1 87 ? 5.932 -0.569 -20.010 1.00 94.62 87 TYR A O 1
ATOM 710 N N . LYS A 1 88 ? 4.322 0.111 -18.609 1.00 96.19 88 LYS A N 1
ATOM 711 C CA . LYS A 1 88 ? 5.193 1.043 -17.882 1.00 96.19 88 LYS A CA 1
ATOM 712 C C . LYS A 1 88 ? 6.213 0.264 -17.054 1.00 96.19 88 LYS A C 1
ATOM 714 O O . LYS A 1 88 ? 5.898 -0.805 -16.530 1.00 96.19 88 LYS A O 1
ATOM 719 N N . THR A 1 89 ? 7.398 0.839 -16.898 1.00 96.81 89 THR A N 1
ATOM 720 C CA . THR A 1 89 ? 8.510 0.225 -16.175 1.00 96.81 89 THR A CA 1
ATOM 721 C C . THR A 1 89 ? 8.797 0.996 -14.899 1.00 96.81 89 THR A C 1
ATOM 723 O O . THR A 1 89 ? 9.026 2.206 -14.941 1.00 96.81 89 THR A O 1
ATOM 726 N N . ILE A 1 90 ? 8.828 0.296 -13.768 1.00 97.31 90 ILE A N 1
ATOM 727 C CA . ILE A 1 90 ? 9.404 0.830 -12.537 1.00 97.31 90 ILE A CA 1
ATOM 728 C C . ILE A 1 90 ? 10.924 0.617 -12.582 1.00 97.31 90 ILE A C 1
ATOM 730 O O . ILE A 1 90 ? 11.412 -0.505 -12.704 1.00 97.31 90 ILE A O 1
ATOM 734 N N . VAL A 1 91 ? 11.684 1.703 -12.543 1.00 97.31 91 VAL A N 1
ATOM 735 C CA . VAL A 1 91 ? 13.146 1.688 -12.501 1.00 97.31 91 VAL A CA 1
ATOM 736 C C . VAL A 1 91 ? 13.564 1.793 -11.042 1.00 97.31 91 VAL A C 1
ATOM 738 O O . VAL A 1 91 ? 13.354 2.822 -10.401 1.00 97.31 91 VAL A O 1
ATOM 741 N N . VAL A 1 92 ? 14.118 0.715 -10.498 1.00 96.12 92 VAL A N 1
ATOM 742 C CA . VAL A 1 92 ? 14.452 0.592 -9.082 1.00 96.12 92 VAL A CA 1
ATOM 743 C C . VAL A 1 92 ? 15.931 0.882 -8.854 1.00 96.12 92 VAL A C 1
ATOM 745 O O . VAL A 1 92 ? 16.802 0.129 -9.285 1.00 96.12 92 VAL A O 1
ATOM 748 N N . ILE A 1 93 ? 16.215 1.953 -8.117 1.00 94.19 93 ILE A N 1
ATOM 749 C CA . ILE A 1 93 ? 17.557 2.284 -7.628 1.00 94.19 93 ILE A CA 1
ATOM 750 C C . ILE A 1 93 ? 17.815 1.542 -6.318 1.00 94.19 93 ILE A C 1
ATOM 752 O O . ILE A 1 93 ? 17.106 1.739 -5.328 1.00 94.19 93 ILE A O 1
ATOM 756 N N . THR A 1 94 ? 18.872 0.733 -6.301 1.00 93.62 94 THR A N 1
ATOM 757 C CA . THR A 1 94 ? 19.312 -0.042 -5.128 1.00 93.62 94 THR A CA 1
ATOM 758 C C . THR A 1 94 ? 20.371 0.703 -4.296 1.00 93.62 94 THR A C 1
ATOM 760 O O . THR A 1 94 ? 20.533 1.918 -4.408 1.00 93.62 94 THR A O 1
ATOM 763 N N . CYS A 1 95 ? 21.086 0.002 -3.407 1.00 91.81 95 CYS A N 1
ATOM 764 C CA . CYS A 1 95 ? 21.944 0.628 -2.400 1.00 91.81 95 CYS A CA 1
ATOM 765 C C . CYS A 1 95 ? 23.125 1.407 -3.012 1.00 91.81 95 CYS A C 1
ATOM 767 O O . CYS A 1 95 ? 23.330 2.563 -2.653 1.00 91.81 95 CYS A O 1
ATOM 769 N N . ILE A 1 96 ? 23.871 0.821 -3.954 1.00 91.81 96 ILE A N 1
ATOM 770 C CA . ILE A 1 96 ? 25.051 1.472 -4.553 1.00 91.81 96 ILE A CA 1
ATOM 771 C C . ILE A 1 96 ? 24.699 2.745 -5.337 1.00 91.81 96 ILE A C 1
ATOM 773 O O . ILE A 1 96 ? 25.207 3.803 -4.960 1.00 91.81 96 ILE A O 1
ATOM 777 N N . PRO A 1 97 ? 23.797 2.726 -6.338 1.00 90.56 97 PRO A N 1
ATOM 778 C CA . PRO A 1 97 ? 23.456 3.952 -7.063 1.00 90.56 97 PRO A CA 1
ATOM 779 C C . PRO A 1 97 ? 22.846 5.035 -6.159 1.00 90.56 97 PRO A C 1
ATOM 781 O O . PRO A 1 97 ? 23.072 6.221 -6.391 1.00 90.56 97 PRO A O 1
ATOM 784 N N . ALA A 1 98 ? 22.140 4.651 -5.085 1.00 90.75 98 ALA A N 1
ATOM 785 C CA . ALA A 1 98 ? 21.629 5.601 -4.098 1.00 90.75 98 ALA A CA 1
ATOM 786 C C . ALA A 1 98 ? 22.727 6.234 -3.223 1.00 90.75 98 ALA A C 1
ATOM 788 O O . ALA A 1 98 ? 22.619 7.413 -2.896 1.00 90.75 98 ALA A O 1
ATOM 789 N N . ILE A 1 99 ? 23.755 5.476 -2.813 1.00 90.06 99 ILE A N 1
ATOM 790 C CA . ILE A 1 99 ? 24.897 5.996 -2.029 1.00 90.06 99 ILE A CA 1
ATOM 791 C C . ILE A 1 99 ? 25.712 6.971 -2.867 1.00 90.06 99 ILE A C 1
ATOM 793 O O . ILE A 1 99 ? 26.124 8.020 -2.382 1.00 90.06 99 ILE A O 1
ATOM 797 N N . MET A 1 100 ? 25.918 6.620 -4.131 1.00 88.12 100 MET A N 1
ATOM 798 C CA . MET A 1 100 ? 26.661 7.440 -5.078 1.00 88.12 100 MET A CA 1
ATOM 799 C C . MET A 1 100 ? 25.899 8.678 -5.537 1.00 88.12 100 MET A C 1
ATOM 801 O O . MET A 1 100 ? 26.481 9.536 -6.192 1.00 88.12 100 MET A O 1
ATOM 805 N N . ASN A 1 101 ? 24.613 8.773 -5.186 1.00 86.50 101 ASN A N 1
ATOM 806 C CA . ASN A 1 101 ? 23.736 9.863 -5.583 1.00 86.50 101 ASN A CA 1
ATOM 807 C C . ASN A 1 101 ? 23.745 10.077 -7.108 1.00 86.50 101 ASN A C 1
ATOM 809 O O . ASN A 1 101 ? 23.840 11.209 -7.584 1.00 86.50 101 ASN A O 1
ATOM 813 N N . LEU A 1 102 ? 23.683 8.975 -7.870 1.00 86.88 102 LEU A N 1
ATOM 814 C CA . LEU A 1 102 ? 23.593 9.047 -9.327 1.00 86.88 102 LEU A CA 1
ATOM 815 C C . LEU A 1 102 ? 22.314 9.805 -9.698 1.00 86.88 102 LEU A C 1
ATOM 817 O O . LEU A 1 102 ? 21.225 9.443 -9.250 1.00 86.88 102 LEU A O 1
ATOM 821 N N . ASN A 1 103 ? 22.447 10.857 -10.507 1.00 82.75 103 ASN A N 1
ATOM 822 C CA . ASN A 1 103 ? 21.337 11.731 -10.888 1.00 82.75 103 ASN A CA 1
ATOM 823 C C . ASN A 1 103 ? 20.475 11.097 -11.991 1.00 82.75 103 ASN A C 1
ATOM 825 O O . ASN A 1 103 ? 20.436 11.560 -13.129 1.00 82.75 103 ASN A O 1
ATOM 829 N N . LEU A 1 104 ? 19.813 9.994 -11.651 1.00 88.88 104 LEU A N 1
ATOM 830 C CA . LEU A 1 104 ? 18.971 9.248 -12.580 1.00 88.88 104 LEU A CA 1
ATOM 831 C C . LEU A 1 104 ? 17.578 9.863 -12.736 1.00 88.88 104 LEU A C 1
ATOM 833 O O . LEU A 1 104 ? 16.926 9.587 -13.739 1.00 88.88 104 LEU A O 1
ATOM 837 N N . ASP A 1 105 ? 17.140 10.708 -11.797 1.00 87.88 105 ASP A N 1
ATOM 838 C CA . ASP A 1 105 ? 15.873 11.443 -11.894 1.00 87.88 105 ASP A CA 1
ATOM 839 C C . ASP A 1 105 ? 15.802 12.231 -13.214 1.00 87.88 105 ASP A C 1
ATOM 841 O O . ASP A 1 105 ? 14.882 12.041 -14.007 1.00 87.88 105 ASP A O 1
ATOM 845 N N . TYR A 1 106 ? 16.839 13.029 -13.503 1.00 87.81 106 TYR A N 1
ATOM 846 C CA . TYR A 1 106 ? 16.912 13.840 -14.723 1.00 87.81 106 TYR A CA 1
ATOM 847 C C . TYR A 1 106 ? 16.915 13.004 -16.013 1.00 87.81 106 TYR A C 1
ATOM 849 O O . TYR A 1 106 ? 16.351 13.415 -17.029 1.00 87.81 106 TYR A O 1
ATOM 857 N N . LEU A 1 107 ? 17.558 11.833 -15.993 1.00 90.19 107 LEU A N 1
ATOM 858 C CA . LEU A 1 107 ? 17.588 10.941 -17.152 1.00 90.19 107 LEU A CA 1
ATOM 859 C C . LEU A 1 107 ? 16.214 10.312 -17.387 1.00 90.19 107 LEU A C 1
ATOM 861 O O . LEU A 1 107 ? 15.723 10.299 -18.511 1.00 90.19 107 LEU A O 1
ATOM 865 N N . ILE A 1 108 ? 15.574 9.822 -16.325 1.00 92.75 108 ILE A N 1
ATOM 866 C CA . ILE A 1 108 ? 14.299 9.102 -16.401 1.00 92.75 108 ILE A CA 1
ATOM 867 C C . ILE A 1 108 ? 13.141 10.021 -16.786 1.00 92.75 108 ILE A C 1
ATOM 869 O O . ILE A 1 108 ? 12.249 9.578 -17.508 1.00 92.75 108 ILE A O 1
ATOM 873 N N . ASP A 1 109 ? 13.172 11.295 -16.389 1.00 91.12 109 ASP A N 1
ATOM 874 C CA . ASP A 1 109 ? 12.141 12.280 -16.747 1.00 91.12 109 ASP A CA 1
ATOM 875 C C . ASP A 1 109 ? 11.962 12.458 -18.269 1.00 91.12 109 ASP A C 1
ATOM 877 O O . ASP A 1 109 ? 10.907 12.903 -18.727 1.00 91.12 109 ASP A O 1
ATOM 881 N N . GLN A 1 110 ? 12.952 12.056 -19.071 1.00 94.00 110 GLN A N 1
ATOM 882 C CA . GLN A 1 110 ? 12.890 12.071 -20.536 1.00 94.00 110 GLN A CA 1
ATOM 883 C C . GLN A 1 110 ? 12.066 10.906 -21.119 1.00 94.00 110 GLN A C 1
ATOM 885 O O . GLN A 1 110 ? 11.695 10.932 -22.294 1.00 94.00 110 GLN A O 1
ATOM 890 N N . TYR A 1 111 ? 11.738 9.893 -20.310 1.00 96.00 111 TYR A N 1
ATOM 891 C CA . TYR A 1 111 ? 11.099 8.652 -20.743 1.00 96.00 111 TYR A CA 1
ATOM 892 C C . TYR A 1 111 ? 9.729 8.458 -20.062 1.00 96.00 111 TYR A C 1
ATOM 894 O O . TYR A 1 111 ? 9.644 7.950 -18.943 1.00 96.00 111 TYR A O 1
ATOM 902 N N . PRO A 1 112 ? 8.603 8.788 -20.725 1.00 93.94 112 PRO A N 1
ATOM 903 C CA . PRO A 1 112 ? 7.277 8.856 -20.092 1.00 93.94 112 PRO A CA 1
ATOM 904 C C . PRO A 1 112 ? 6.707 7.513 -19.601 1.00 93.94 112 PRO A C 1
ATOM 906 O O . PRO A 1 112 ? 5.721 7.488 -18.846 1.00 93.94 112 PRO A O 1
ATOM 909 N N . LYS A 1 113 ? 7.257 6.376 -20.047 1.00 95.62 113 LYS A N 1
ATOM 910 C CA . LYS A 1 113 ? 6.877 5.053 -19.531 1.00 95.62 113 LYS A CA 1
ATOM 911 C C . LYS A 1 113 ? 7.739 4.578 -18.366 1.00 95.62 113 LYS A C 1
ATOM 913 O O . LYS A 1 113 ? 7.374 3.574 -17.758 1.00 95.62 113 LYS A O 1
ATOM 918 N N . LEU A 1 114 ? 8.819 5.279 -18.039 1.00 96.81 114 LEU A N 1
ATOM 919 C CA . LEU A 1 114 ? 9.687 4.936 -16.922 1.00 96.81 114 LEU A CA 1
ATOM 920 C C . LEU A 1 114 ? 9.285 5.735 -15.686 1.00 96.81 114 LEU A C 1
ATOM 922 O O . LEU A 1 114 ? 8.932 6.908 -15.766 1.00 96.81 114 LEU A O 1
ATOM 926 N N . LEU A 1 115 ? 9.303 5.073 -14.537 1.00 96.25 115 LEU A N 1
ATOM 927 C CA . LEU A 1 115 ? 9.012 5.673 -13.244 1.00 96.25 115 LEU A CA 1
ATOM 928 C C . LEU A 1 115 ? 10.128 5.292 -12.294 1.00 96.25 115 LEU A C 1
ATOM 930 O O . LEU A 1 115 ? 10.397 4.109 -12.118 1.00 96.25 115 LEU A O 1
ATOM 934 N N . LEU A 1 116 ? 10.778 6.277 -11.687 1.00 95.56 116 LEU A N 1
ATOM 935 C CA . LEU A 1 116 ? 11.869 6.004 -10.769 1.00 95.56 116 LEU A CA 1
ATOM 936 C C . LEU A 1 116 ? 11.356 5.666 -9.370 1.00 95.56 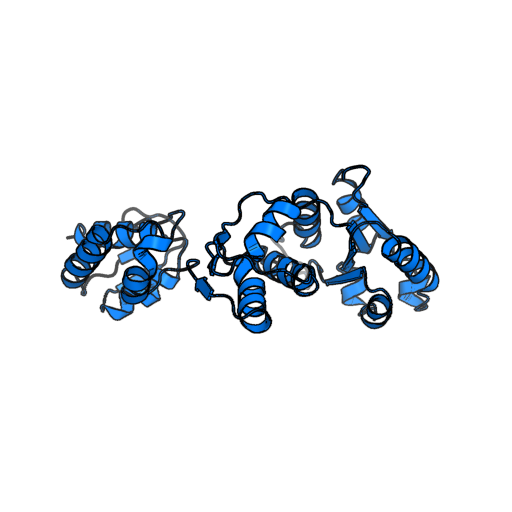116 LEU A C 1
ATOM 938 O O . LEU A 1 116 ? 10.481 6.342 -8.831 1.00 95.56 116 LEU A O 1
ATOM 942 N N . PHE A 1 117 ? 11.942 4.637 -8.765 1.00 95.31 117 PHE A N 1
ATOM 943 C CA . PHE A 1 117 ? 11.678 4.235 -7.392 1.00 95.31 117 PHE A CA 1
ATOM 944 C C . PHE A 1 117 ? 12.983 3.935 -6.655 1.00 95.31 117 PHE A C 1
ATOM 946 O O . PHE A 1 117 ? 13.835 3.192 -7.135 1.00 95.31 117 PHE A O 1
ATOM 953 N N . SER A 1 118 ? 13.153 4.504 -5.464 1.00 91.88 118 SER A N 1
ATOM 954 C CA . SER A 1 118 ? 14.349 4.286 -4.649 1.00 91.88 118 SER A CA 1
ATOM 955 C C . SER A 1 118 ? 14.079 3.198 -3.611 1.00 91.88 118 SER A C 1
ATOM 957 O O . SER A 1 118 ? 13.252 3.387 -2.722 1.00 91.88 118 SER A O 1
ATOM 959 N N . ALA A 1 119 ? 14.803 2.081 -3.700 1.00 91.00 119 ALA A N 1
ATOM 960 C CA . ALA A 1 119 ? 14.705 0.946 -2.781 1.00 91.00 119 ALA A CA 1
ATOM 961 C C . ALA A 1 119 ? 16.057 0.561 -2.122 1.00 91.00 119 ALA A C 1
ATOM 963 O O . ALA A 1 119 ? 16.415 -0.620 -2.091 1.00 91.00 119 ALA A O 1
ATOM 964 N N . PRO A 1 120 ? 16.858 1.508 -1.589 1.00 88.19 120 PRO A N 1
ATOM 965 C CA . PRO A 1 120 ? 18.109 1.169 -0.925 1.00 88.19 120 PRO A CA 1
ATOM 966 C C . PRO A 1 120 ? 17.873 0.518 0.445 1.00 88.19 120 PRO A C 1
ATOM 968 O O . PRO A 1 120 ? 17.215 1.075 1.325 1.00 88.19 120 PRO A O 1
ATOM 971 N N . CYS A 1 121 ? 18.536 -0.614 0.662 1.00 84.38 121 CYS A N 1
ATOM 972 C CA . CYS A 1 121 ? 18.546 -1.422 1.884 1.00 84.38 121 CYS A CA 1
ATOM 973 C C . CYS A 1 121 ? 18.897 -0.680 3.189 1.00 84.38 121 CYS A C 1
ATOM 975 O O . CYS A 1 121 ? 18.566 -1.160 4.276 1.00 84.38 121 CYS A O 1
ATOM 977 N N . PHE A 1 122 ? 19.571 0.472 3.110 1.00 81.06 122 PHE A N 1
ATOM 978 C CA . PHE A 1 122 ? 20.033 1.230 4.277 1.00 81.06 122 PHE A CA 1
ATOM 979 C C . PHE A 1 122 ? 19.113 2.387 4.702 1.00 81.06 122 PHE A C 1
ATOM 981 O O . PHE A 1 122 ? 19.321 2.915 5.791 1.00 81.06 122 PHE A O 1
ATOM 988 N N . LYS A 1 123 ? 18.132 2.813 3.883 1.00 73.44 123 LYS A N 1
ATOM 989 C CA . LYS A 1 123 ? 17.284 3.986 4.206 1.00 73.44 123 LYS A CA 1
ATOM 990 C C . LYS A 1 123 ? 15.991 3.626 4.928 1.00 73.44 123 LYS A C 1
ATOM 992 O O . LYS A 1 123 ? 15.703 4.192 5.974 1.00 73.44 123 LYS A O 1
ATOM 997 N N . GLU A 1 124 ? 15.194 2.738 4.345 1.00 72.56 124 GLU A N 1
ATOM 998 C CA . GLU A 1 124 ? 13.856 2.409 4.835 1.00 72.56 124 GLU A CA 1
ATOM 999 C C . GLU A 1 124 ? 13.727 0.895 4.964 1.00 72.56 124 GLU A C 1
ATOM 1001 O O . GLU A 1 124 ? 14.060 0.159 4.038 1.00 72.56 124 GLU A O 1
ATOM 1006 N N . LYS A 1 125 ? 13.269 0.434 6.129 1.00 71.56 125 LYS A N 1
ATOM 1007 C CA . LYS A 1 125 ? 13.089 -0.995 6.433 1.00 71.56 125 LYS A CA 1
ATOM 1008 C C . LYS A 1 125 ? 11.636 -1.344 6.751 1.00 71.56 125 LYS A C 1
ATOM 1010 O O . LYS A 1 125 ? 11.328 -2.517 6.954 1.00 71.56 125 LYS A O 1
ATOM 1015 N N . ASN A 1 126 ? 10.749 -0.350 6.816 1.00 83.94 126 ASN A N 1
ATOM 1016 C CA . ASN A 1 126 ? 9.326 -0.561 7.007 1.00 83.94 126 ASN A CA 1
ATOM 1017 C C . ASN A 1 126 ? 8.660 -0.914 5.669 1.00 83.94 126 ASN A C 1
ATOM 1019 O O . ASN A 1 126 ? 8.465 -0.058 4.805 1.00 83.94 126 ASN A O 1
ATOM 1023 N N . ILE A 1 127 ? 8.272 -2.183 5.539 1.00 86.44 127 ILE A N 1
ATOM 1024 C CA . ILE A 1 127 ? 7.628 -2.757 4.349 1.00 86.44 127 ILE A CA 1
ATOM 1025 C C . ILE A 1 127 ? 6.374 -1.971 3.957 1.00 86.44 127 ILE A C 1
ATOM 1027 O O . ILE A 1 127 ? 6.198 -1.632 2.790 1.00 86.44 127 ILE A O 1
ATOM 1031 N N . GLN A 1 128 ? 5.524 -1.619 4.929 1.00 88.00 128 GLN A N 1
ATOM 1032 C CA . GLN A 1 128 ? 4.284 -0.892 4.649 1.00 88.00 128 GLN A CA 1
ATOM 1033 C C . GLN A 1 128 ? 4.571 0.465 4.010 1.00 88.00 128 GLN A C 1
ATOM 1035 O O . GLN A 1 128 ? 3.872 0.867 3.084 1.00 88.00 128 GLN A O 1
ATOM 1040 N N . LYS A 1 129 ? 5.612 1.161 4.475 1.00 90.12 129 LYS A N 1
ATOM 1041 C CA . LYS A 1 129 ? 6.008 2.448 3.904 1.00 90.12 129 LYS A CA 1
ATOM 1042 C C . LYS A 1 129 ? 6.604 2.295 2.505 1.00 90.12 129 LYS A C 1
ATOM 1044 O O . LYS A 1 129 ? 6.208 3.045 1.620 1.00 90.12 129 LYS A O 1
ATOM 1049 N N . ILE A 1 130 ? 7.474 1.304 2.295 1.00 92.38 130 ILE A N 1
ATOM 1050 C CA . ILE A 1 130 ? 8.061 0.996 0.977 1.00 92.38 130 ILE A CA 1
ATOM 1051 C C . ILE A 1 130 ? 6.955 0.752 -0.052 1.00 92.38 130 ILE A C 1
ATOM 1053 O O . ILE A 1 130 ? 6.924 1.392 -1.101 1.00 92.38 130 ILE A O 1
ATOM 1057 N N . LEU A 1 131 ? 6.003 -0.121 0.276 1.00 93.88 131 LEU A N 1
ATOM 1058 C CA . LEU A 1 131 ? 4.884 -0.425 -0.608 1.00 93.88 131 LEU A CA 1
ATOM 1059 C C . LEU A 1 131 ? 3.949 0.774 -0.778 1.00 93.88 131 LEU A C 1
ATOM 1061 O O . LEU A 1 131 ? 3.483 1.031 -1.884 1.00 93.88 131 LEU A O 1
ATOM 1065 N N . SER A 1 132 ? 3.708 1.552 0.282 1.00 95.19 132 SER A N 1
ATOM 1066 C CA . SER A 1 132 ? 2.894 2.767 0.181 1.00 95.19 132 SER A CA 1
ATOM 1067 C C . SER A 1 132 ? 3.484 3.779 -0.793 1.00 95.19 132 SER A C 1
ATOM 1069 O O . SER A 1 132 ? 2.767 4.366 -1.610 1.00 95.19 132 SER A O 1
ATOM 1071 N N . ASP A 1 133 ? 4.805 3.945 -0.749 1.00 95.25 133 ASP A N 1
ATOM 1072 C CA . ASP A 1 133 ? 5.530 4.790 -1.682 1.00 95.25 133 ASP A CA 1
ATOM 1073 C C . ASP A 1 133 ? 5.480 4.219 -3.102 1.00 95.25 133 ASP A C 1
ATOM 1075 O O . ASP A 1 133 ? 5.234 4.985 -4.032 1.00 95.25 133 ASP A O 1
ATOM 1079 N N . PHE A 1 134 ? 5.632 2.903 -3.281 1.00 96.19 134 PHE A N 1
ATOM 1080 C CA . PHE A 1 134 ? 5.541 2.246 -4.590 1.00 96.19 134 PHE A CA 1
ATOM 1081 C C . PHE A 1 134 ? 4.173 2.457 -5.243 1.00 96.19 134 PHE A C 1
ATOM 1083 O O . PHE A 1 134 ? 4.094 2.979 -6.357 1.00 96.19 134 PHE A O 1
ATOM 1090 N N . TYR A 1 135 ? 3.092 2.132 -4.529 1.00 97.38 135 TYR A N 1
ATOM 1091 C CA . TYR A 1 135 ? 1.728 2.307 -5.024 1.00 97.38 135 TYR A CA 1
ATOM 1092 C C . TYR A 1 135 ? 1.447 3.769 -5.382 1.00 97.38 135 TYR A C 1
ATOM 1094 O O . TYR A 1 135 ? 0.852 4.057 -6.421 1.00 97.38 135 TYR A O 1
ATOM 1102 N N . TYR A 1 136 ? 1.909 4.710 -4.558 1.00 97.62 136 TYR A N 1
ATOM 1103 C CA . TYR A 1 136 ? 1.799 6.130 -4.869 1.00 97.62 136 TYR A CA 1
ATOM 1104 C C . TYR A 1 136 ? 2.592 6.513 -6.127 1.00 97.62 136 TYR A C 1
ATOM 1106 O O . TYR A 1 136 ? 2.022 7.112 -7.038 1.00 97.62 136 TYR A O 1
ATOM 1114 N N . VAL A 1 137 ? 3.883 6.176 -6.205 1.00 96.12 137 VAL A N 1
ATOM 1115 C CA . VAL A 1 137 ? 4.760 6.532 -7.335 1.00 96.12 137 VAL A CA 1
ATOM 1116 C C . VAL A 1 137 ? 4.203 5.984 -8.644 1.00 96.12 137 VAL A C 1
ATOM 1118 O O . VAL A 1 137 ? 4.096 6.727 -9.619 1.00 96.12 137 VAL A O 1
ATOM 1121 N N . PHE A 1 138 ? 3.789 4.717 -8.651 1.00 96.75 138 PHE A N 1
ATOM 1122 C CA . PHE A 1 138 ? 3.304 4.069 -9.858 1.00 96.75 138 PHE A CA 1
ATOM 1123 C C . PHE A 1 138 ? 1.929 4.598 -10.283 1.00 96.75 138 PHE A C 1
ATOM 1125 O O . PHE A 1 138 ? 1.761 5.131 -11.383 1.00 96.75 138 PHE A O 1
ATOM 1132 N N . PHE A 1 139 ? 0.932 4.498 -9.400 1.00 97.12 139 PHE A N 1
ATOM 1133 C CA . PHE A 1 139 ? -0.460 4.757 -9.770 1.00 97.12 139 PHE A CA 1
ATOM 1134 C C . PHE A 1 139 ? -0.828 6.243 -9.803 1.00 97.12 139 PHE A C 1
ATOM 1136 O O . PHE A 1 139 ? -1.781 6.607 -10.493 1.00 97.12 139 PHE A O 1
ATOM 1143 N N . SER A 1 140 ? -0.056 7.138 -9.172 1.00 95.88 140 SER A N 1
ATOM 1144 C CA . SER A 1 140 ? -0.283 8.590 -9.315 1.00 95.88 140 SER A CA 1
ATOM 1145 C C . SER A 1 140 ? -0.087 9.096 -10.751 1.00 95.88 140 SER A C 1
ATOM 1147 O O . SER A 1 140 ? -0.674 10.107 -11.155 1.00 95.88 140 SER A O 1
ATOM 1149 N N . LYS A 1 141 ? 0.704 8.363 -11.543 1.00 93.69 141 LYS A N 1
ATOM 1150 C CA . LYS A 1 141 ? 1.019 8.649 -12.948 1.00 93.69 141 LYS A CA 1
ATOM 1151 C C . LYS A 1 141 ? 0.064 7.964 -13.928 1.00 93.69 141 LYS A C 1
ATOM 1153 O O . LYS A 1 141 ? 0.233 8.101 -15.139 1.00 93.69 141 LYS A O 1
ATOM 1158 N N . ILE A 1 142 ? -0.938 7.248 -13.419 1.00 94.25 142 ILE A N 1
ATOM 1159 C CA . ILE A 1 142 ? -2.000 6.639 -14.214 1.00 94.25 142 ILE A CA 1
ATOM 1160 C C . ILE A 1 142 ? -3.225 7.559 -14.194 1.00 94.25 142 ILE A C 1
ATOM 1162 O O . ILE A 1 142 ? -3.645 8.070 -13.151 1.00 94.25 142 ILE A O 1
ATOM 1166 N N . ASN A 1 143 ? -3.795 7.796 -15.374 1.00 95.00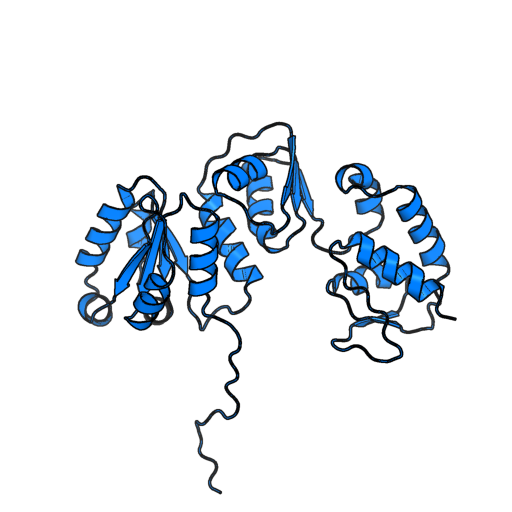 143 ASN A N 1
ATOM 1167 C CA . ASN A 1 143 ? -5.057 8.514 -15.497 1.00 95.00 143 ASN A CA 1
ATOM 1168 C C . ASN A 1 143 ? -6.210 7.527 -15.339 1.00 95.00 143 ASN A C 1
ATOM 1170 O O . ASN A 1 143 ? -6.246 6.498 -16.010 1.00 95.00 143 ASN A O 1
ATOM 1174 N N . LEU A 1 144 ? -7.135 7.850 -14.442 1.00 97.12 144 LEU A N 1
ATOM 1175 C CA . LEU A 1 144 ? -8.274 7.007 -14.107 1.00 97.12 144 LEU A CA 1
ATOM 1176 C C . LEU A 1 144 ? -9.555 7.619 -14.665 1.00 97.12 144 LEU A C 1
ATOM 1178 O O . LEU A 1 144 ? -9.713 8.839 -14.688 1.00 97.12 144 LEU A O 1
ATOM 1182 N N . THR A 1 145 ? -10.480 6.755 -15.074 1.00 97.31 145 THR A N 1
ATOM 1183 C CA . THR A 1 145 ? -11.867 7.138 -15.351 1.00 97.31 145 THR A CA 1
ATOM 1184 C C . THR A 1 145 ? -12.707 6.701 -14.165 1.00 97.31 145 THR A C 1
ATOM 1186 O O . THR A 1 145 ? -12.863 5.501 -13.943 1.00 97.31 145 THR A O 1
ATOM 1189 N N . ILE A 1 146 ? -13.212 7.662 -13.393 1.00 98.12 146 ILE A N 1
ATOM 1190 C CA . ILE A 1 146 ? -13.963 7.366 -12.171 1.00 98.12 146 ILE A CA 1
ATOM 1191 C C . ILE A 1 146 ? -15.335 6.776 -12.512 1.00 98.12 146 ILE A C 1
ATOM 1193 O O . ILE A 1 146 ? -16.035 7.264 -13.397 1.00 98.12 146 ILE A O 1
ATOM 1197 N N . LYS A 1 147 ? -15.704 5.718 -11.793 1.00 97.88 147 LYS A N 1
ATOM 1198 C CA . LYS A 1 147 ? -16.949 4.963 -11.913 1.00 97.88 147 LYS A CA 1
ATOM 1199 C C . LYS A 1 147 ? -17.756 5.120 -10.629 1.00 97.88 147 LYS A C 1
ATOM 1201 O O . LYS A 1 147 ? -17.195 5.056 -9.536 1.00 97.88 147 LYS A O 1
ATOM 1206 N N . GLU A 1 148 ? -19.070 5.267 -10.761 1.00 97.62 148 GLU A N 1
ATOM 1207 C CA . GLU A 1 148 ? -19.987 5.337 -9.619 1.00 97.62 148 GLU A CA 1
ATOM 1208 C C . GLU A 1 148 ? -20.135 3.971 -8.946 1.00 97.62 148 GLU A C 1
ATOM 1210 O O . GLU A 1 148 ? -21.003 3.169 -9.292 1.00 97.62 148 GLU A O 1
ATOM 1215 N N . LYS A 1 149 ? -19.229 3.687 -8.012 1.00 97.00 149 LYS A N 1
ATOM 1216 C CA . LYS A 1 149 ? -19.215 2.474 -7.198 1.00 97.00 149 LYS A CA 1
ATOM 1217 C C . LYS A 1 149 ? -18.418 2.692 -5.915 1.00 97.00 149 LYS A C 1
ATOM 1219 O O . LYS A 1 149 ? -17.630 3.635 -5.805 1.00 97.00 149 LYS A O 1
ATOM 1224 N N . THR A 1 150 ? -18.620 1.784 -4.968 1.00 97.31 150 THR A N 1
ATOM 1225 C CA . THR A 1 150 ? -17.878 1.726 -3.709 1.00 97.31 150 THR A CA 1
ATOM 1226 C C . THR A 1 150 ? -17.007 0.486 -3.697 1.00 97.31 150 THR A C 1
ATOM 1228 O O . THR A 1 150 ? -17.512 -0.617 -3.882 1.00 97.31 150 THR A O 1
ATOM 1231 N N . GLU A 1 151 ? -15.716 0.656 -3.433 1.00 96.75 151 GLU A N 1
ATOM 1232 C CA . GLU A 1 151 ? -14.764 -0.452 -3.353 1.00 96.75 151 GLU A CA 1
ATOM 1233 C C . GLU A 1 151 ? -13.932 -0.396 -2.079 1.00 96.75 151 GLU A C 1
ATOM 1235 O O . GLU A 1 151 ? -13.697 0.668 -1.501 1.00 96.75 151 GLU A O 1
ATOM 1240 N N . LYS A 1 152 ? -13.459 -1.571 -1.665 1.00 95.19 152 LYS A N 1
ATOM 1241 C CA . LYS A 1 152 ? -12.536 -1.742 -0.543 1.00 95.19 152 LYS A CA 1
ATOM 1242 C C . LYS A 1 152 ? -11.139 -2.061 -1.062 1.00 95.19 152 LYS A C 1
ATOM 1244 O O . LYS A 1 152 ? -10.998 -2.874 -1.982 1.00 95.19 152 LYS A O 1
ATOM 1249 N N . LEU A 1 153 ? -10.142 -1.430 -0.446 1.00 95.06 153 LEU A N 1
ATOM 1250 C CA . LEU A 1 153 ? -8.727 -1.763 -0.572 1.00 95.06 153 LEU A CA 1
ATOM 1251 C C . LEU A 1 153 ? -8.240 -2.369 0.748 1.00 95.06 153 LEU A C 1
ATOM 1253 O O . LEU A 1 153 ? -7.754 -1.670 1.646 1.00 95.06 153 LEU A O 1
ATOM 1257 N N . ASN A 1 154 ? -8.406 -3.681 0.850 1.00 88.31 154 ASN A N 1
ATOM 1258 C CA . ASN A 1 154 ? -7.672 -4.552 1.766 1.00 88.31 154 ASN A CA 1
ATOM 1259 C C . ASN A 1 154 ? -6.363 -4.983 1.066 1.00 88.31 154 ASN A C 1
ATOM 1261 O O . ASN A 1 154 ? -6.242 -4.795 -0.135 1.00 88.31 154 ASN A O 1
ATOM 1265 N N . TYR A 1 155 ? -5.334 -5.462 1.760 1.00 83.38 155 TYR A N 1
ATOM 1266 C CA . TYR A 1 155 ? -4.059 -5.843 1.109 1.00 83.38 155 TYR A CA 1
ATOM 1267 C C . TYR A 1 155 ? -4.115 -7.287 0.585 1.00 83.38 155 TYR A C 1
ATOM 1269 O O . TYR A 1 155 ? -3.220 -8.088 0.840 1.00 83.38 155 TYR A O 1
ATOM 1277 N N . ASP A 1 156 ? -5.222 -7.620 -0.080 1.00 83.25 156 ASP A N 1
ATOM 1278 C CA . ASP A 1 156 ? -5.422 -8.900 -0.755 1.00 83.25 156 ASP A CA 1
ATOM 1279 C C . ASP A 1 156 ? -4.579 -8.951 -2.042 1.00 83.25 156 ASP A C 1
ATOM 1281 O O . ASP A 1 156 ? -4.066 -7.936 -2.519 1.00 83.25 156 ASP A O 1
ATOM 1285 N N . GLU A 1 157 ? -4.427 -10.138 -2.629 1.00 79.88 157 GLU A N 1
ATOM 1286 C CA . GLU A 1 157 ? -3.725 -10.270 -3.906 1.00 79.88 157 GLU A CA 1
ATOM 1287 C C . GLU A 1 157 ? -4.522 -9.609 -5.037 1.00 79.88 157 GLU A C 1
ATOM 1289 O O . GLU A 1 157 ? -5.628 -10.031 -5.385 1.00 79.88 157 GLU A O 1
ATOM 1294 N N . TYR A 1 158 ? -3.933 -8.575 -5.639 1.00 86.50 158 TYR A N 1
ATOM 1295 C CA . TYR A 1 158 ? -4.502 -7.876 -6.783 1.00 86.50 158 TYR A CA 1
ATOM 1296 C C . TYR A 1 158 ? -3.687 -8.110 -8.043 1.00 86.50 158 TYR A C 1
ATOM 1298 O O . TYR A 1 158 ? -2.471 -7.939 -8.048 1.00 86.50 158 TYR A O 1
ATOM 1306 N N . SER A 1 159 ? -4.386 -8.375 -9.147 1.00 94.31 159 SER A N 1
ATOM 1307 C CA . SER A 1 159 ? -3.845 -8.086 -10.471 1.00 94.31 159 SER A CA 1
ATOM 1308 C C . SER A 1 159 ? -3.939 -6.587 -10.762 1.00 94.31 159 SER A C 1
ATOM 1310 O O . SER A 1 159 ? -4.751 -5.865 -10.179 1.00 94.31 159 SER A O 1
ATOM 1312 N N . TYR A 1 160 ? -3.151 -6.121 -11.723 1.00 95.94 160 TYR A N 1
ATOM 1313 C CA . TYR A 1 160 ? -3.125 -4.739 -12.179 1.00 95.94 160 TYR A CA 1
ATOM 1314 C C . TYR A 1 160 ? -4.513 -4.250 -12.588 1.00 95.94 160 TYR A C 1
ATOM 1316 O O . TYR A 1 160 ? -4.957 -3.198 -12.137 1.00 95.94 160 TYR A O 1
ATOM 1324 N N . ASP A 1 161 ? -5.223 -5.030 -13.407 1.00 96.19 161 ASP A N 1
ATOM 1325 C CA . ASP A 1 161 ? -6.542 -4.644 -13.911 1.00 96.19 161 ASP A CA 1
ATOM 1326 C C . ASP A 1 161 ? -7.569 -4.545 -12.778 1.00 96.19 161 ASP A C 1
ATOM 1328 O O . ASP A 1 161 ? -8.353 -3.596 -12.737 1.00 96.19 161 ASP A O 1
ATOM 1332 N N . LEU A 1 162 ? -7.537 -5.492 -11.832 1.00 96.38 162 LEU A N 1
ATOM 1333 C CA . LEU A 1 162 ? -8.411 -5.470 -10.661 1.00 96.38 162 LEU A CA 1
ATOM 1334 C C . LEU A 1 162 ? -8.104 -4.263 -9.771 1.00 96.38 162 LEU A C 1
ATOM 1336 O O . LEU A 1 162 ? -9.024 -3.583 -9.314 1.00 96.38 162 LEU A O 1
ATOM 1340 N N . PHE A 1 163 ? -6.822 -3.964 -9.554 1.00 97.31 163 PHE A N 1
ATOM 1341 C CA . PHE A 1 163 ? -6.410 -2.806 -8.773 1.00 97.31 163 PHE A CA 1
ATOM 1342 C C . PHE A 1 163 ? -6.858 -1.497 -9.435 1.00 97.31 163 PHE A C 1
ATOM 1344 O O . PHE A 1 163 ? -7.464 -0.661 -8.766 1.00 97.31 163 PHE A O 1
ATOM 1351 N N . ILE A 1 164 ? -6.645 -1.339 -10.750 1.00 97.69 164 ILE A N 1
ATOM 1352 C CA . ILE A 1 164 ? -7.117 -0.183 -11.530 1.00 97.69 164 ILE A CA 1
ATOM 1353 C C . ILE A 1 164 ? -8.634 -0.030 -11.429 1.00 97.69 164 ILE A C 1
ATOM 1355 O O . ILE A 1 164 ? -9.123 1.074 -11.176 1.00 97.69 164 ILE A O 1
ATOM 1359 N N . ASP A 1 165 ? -9.387 -1.116 -11.608 1.00 97.38 165 ASP A N 1
ATOM 1360 C CA . ASP A 1 165 ? -10.843 -1.076 -11.511 1.00 97.38 165 ASP A CA 1
ATOM 1361 C C . ASP A 1 165 ? -11.305 -0.663 -10.108 1.00 97.38 165 ASP A C 1
ATOM 1363 O O . ASP A 1 165 ? -12.234 0.138 -9.980 1.00 97.38 165 ASP A O 1
ATOM 1367 N N . LYS A 1 166 ? -10.634 -1.142 -9.054 1.00 97.44 166 LYS A N 1
ATOM 1368 C CA . LYS A 1 166 ? -10.913 -0.735 -7.674 1.00 97.44 166 LYS A CA 1
ATOM 1369 C C . LYS A 1 166 ? -10.617 0.739 -7.446 1.00 97.44 166 LYS A C 1
ATOM 1371 O O . LYS A 1 166 ? -11.532 1.465 -7.069 1.00 97.44 166 LYS A O 1
ATOM 1376 N N . ILE A 1 167 ? -9.403 1.219 -7.730 1.00 97.56 167 ILE A N 1
ATOM 1377 C CA . ILE A 1 167 ? -9.023 2.624 -7.481 1.00 97.56 167 ILE A CA 1
ATOM 1378 C C . ILE A 1 167 ? -9.774 3.634 -8.361 1.00 97.56 167 ILE A C 1
ATOM 1380 O O . ILE A 1 167 ? -9.753 4.829 -8.076 1.00 97.56 167 ILE A O 1
ATOM 1384 N N . SER A 1 168 ? -10.466 3.163 -9.400 1.00 98.06 168 SER A N 1
ATOM 1385 C CA . SER A 1 168 ? -11.356 3.966 -10.246 1.00 98.06 168 SER A CA 1
ATOM 1386 C C . SER A 1 168 ? -12.744 4.204 -9.630 1.00 98.06 168 SER A C 1
ATOM 1388 O O . SER A 1 168 ? -13.644 4.656 -10.324 1.00 98.06 168 SER A O 1
ATOM 1390 N N . SER A 1 169 ? -12.968 3.892 -8.356 1.00 98.12 169 SER A N 1
ATOM 1391 C CA . SER A 1 169 ? -14.273 4.048 -7.692 1.00 98.12 169 SER A CA 1
ATOM 1392 C C . SER A 1 169 ? -14.516 5.471 -7.183 1.00 98.12 169 SER A C 1
ATOM 1394 O O . SER A 1 169 ? -13.595 6.115 -6.684 1.00 98.12 169 SER A O 1
ATOM 1396 N N . SER A 1 170 ? -15.764 5.950 -7.244 1.00 97.62 170 SER A N 1
ATOM 1397 C CA . SER A 1 170 ? -16.170 7.247 -6.676 1.00 97.62 170 SER A CA 1
ATOM 1398 C C . SER A 1 170 ? -16.122 7.264 -5.143 1.00 97.62 170 SER A C 1
ATOM 1400 O O . SER A 1 170 ? -15.925 8.325 -4.543 1.00 97.62 170 SER A O 1
ATOM 1402 N N . THR A 1 171 ? -16.232 6.092 -4.504 1.00 98.12 171 THR A N 1
ATOM 1403 C CA . THR A 1 171 ? -15.977 5.897 -3.071 1.00 98.12 171 THR A CA 1
ATOM 1404 C C . THR A 1 171 ? -14.973 4.767 -2.836 1.00 98.12 171 THR A C 1
ATOM 1406 O O . THR A 1 171 ? -15.159 3.649 -3.314 1.00 98.12 171 THR A O 1
ATOM 1409 N N . LEU A 1 172 ? -13.928 5.036 -2.050 1.00 97.88 172 LEU A N 1
ATOM 1410 C CA . LEU A 1 172 ? -12.934 4.044 -1.635 1.00 97.88 172 LEU A CA 1
ATOM 1411 C C . LEU A 1 172 ? -12.878 3.908 -0.119 1.00 97.88 172 LEU A C 1
ATOM 1413 O O . LEU A 1 172 ? -12.732 4.892 0.606 1.00 97.88 172 LEU A O 1
ATOM 1417 N N . ILE A 1 173 ? -12.923 2.669 0.354 1.00 97.81 173 ILE A N 1
ATOM 1418 C CA . ILE A 1 173 ? -12.711 2.308 1.751 1.00 97.81 173 ILE A CA 1
ATOM 1419 C C . ILE A 1 173 ? -11.307 1.724 1.864 1.00 97.81 173 ILE A C 1
ATOM 1421 O O . ILE A 1 173 ? -10.992 0.702 1.256 1.00 97.81 173 ILE A O 1
ATOM 1425 N N . ILE A 1 174 ? -10.451 2.386 2.635 1.00 97.25 174 ILE A N 1
ATOM 1426 C CA . ILE A 1 174 ? -9.063 1.975 2.828 1.00 97.25 174 ILE A CA 1
ATOM 1427 C C . ILE A 1 174 ? -8.975 1.166 4.113 1.00 97.25 174 ILE A C 1
ATOM 1429 O O . ILE A 1 174 ? -9.156 1.716 5.198 1.00 97.25 174 ILE A O 1
ATOM 1433 N N . GLU A 1 175 ? -8.695 -0.128 3.988 1.00 94.19 175 GLU A N 1
ATOM 1434 C CA . GLU A 1 175 ? -8.565 -1.047 5.124 1.00 94.19 175 GLU A CA 1
ATOM 1435 C C . GLU A 1 175 ? -7.098 -1.369 5.432 1.00 94.19 175 GLU A C 1
ATOM 1437 O O . GLU A 1 175 ? -6.771 -1.709 6.568 1.00 94.19 175 GLU A O 1
ATOM 1442 N N . ASN A 1 176 ? -6.188 -1.174 4.469 1.00 93.00 176 ASN A N 1
ATOM 1443 C CA . ASN A 1 176 ? -4.753 -1.334 4.690 1.00 93.00 176 ASN A CA 1
ATOM 1444 C C . ASN A 1 176 ? -3.967 -0.001 4.629 1.00 93.00 176 ASN A C 1
ATOM 1446 O O . ASN A 1 176 ? -4.127 0.756 3.665 1.00 93.00 176 ASN A O 1
ATOM 1450 N N . PRO A 1 177 ? -3.070 0.278 5.603 1.00 92.06 177 PRO A N 1
ATOM 1451 C CA . PRO A 1 177 ? -2.218 1.470 5.621 1.00 92.06 177 PRO A CA 1
ATOM 1452 C C . PRO A 1 177 ? -1.362 1.706 4.368 1.00 92.06 177 PRO A C 1
ATOM 1454 O O . PRO A 1 177 ? -1.078 2.861 4.049 1.00 92.06 177 PRO A O 1
ATOM 1457 N N . VAL A 1 178 ? -0.979 0.650 3.640 1.00 94.31 178 VAL A N 1
ATOM 1458 C CA . VAL A 1 178 ? -0.189 0.739 2.398 1.00 94.31 178 VAL A CA 1
ATOM 1459 C C . VAL A 1 178 ? -0.833 1.710 1.405 1.00 94.31 178 VAL A C 1
ATOM 1461 O O . VAL A 1 178 ? -0.150 2.521 0.787 1.00 94.31 178 VAL A O 1
ATOM 1464 N N . TYR A 1 179 ? -2.160 1.737 1.304 1.00 96.75 179 TYR A N 1
ATOM 1465 C CA . TYR A 1 179 ? -2.842 2.552 0.299 1.00 96.75 179 TYR A CA 1
ATOM 1466 C C . TYR A 1 179 ? -3.119 3.997 0.730 1.00 96.75 179 TYR A C 1
ATOM 1468 O O . TYR A 1 179 ? -3.626 4.771 -0.078 1.00 96.75 179 TYR A O 1
ATOM 1476 N N . LEU A 1 180 ? -2.781 4.406 1.960 1.00 95.50 180 LEU A N 1
ATOM 1477 C CA . LEU A 1 180 ? -3.136 5.733 2.490 1.00 95.50 180 LEU A CA 1
ATOM 1478 C C . LEU A 1 180 ? -2.580 6.885 1.647 1.00 95.50 180 LEU A C 1
ATOM 1480 O O . LEU A 1 180 ? -3.299 7.841 1.350 1.00 95.50 180 LEU A O 1
ATOM 1484 N N . LYS A 1 181 ? -1.308 6.789 1.240 1.00 97.19 181 LYS A N 1
ATOM 1485 C CA . LYS A 1 181 ? -0.642 7.830 0.448 1.00 97.19 181 LYS A CA 1
ATOM 1486 C C . LYS A 1 181 ? -1.288 7.991 -0.929 1.00 97.19 181 LYS A C 1
ATOM 1488 O O . LYS A 1 181 ? -1.582 9.112 -1.343 1.00 97.19 181 LYS A O 1
ATOM 1493 N N . LEU A 1 182 ? -1.560 6.874 -1.607 1.00 97.94 182 LEU A N 1
ATOM 1494 C CA . LEU A 1 182 ? -2.267 6.865 -2.886 1.00 97.94 182 LEU A CA 1
ATOM 1495 C C . LEU A 1 182 ? -3.704 7.383 -2.729 1.00 97.94 182 LEU A C 1
ATOM 1497 O O . LEU A 1 182 ? -4.119 8.251 -3.487 1.00 97.94 182 LEU A O 1
ATOM 1501 N N . ALA A 1 183 ? -4.446 6.916 -1.724 1.00 97.62 183 ALA A N 1
ATOM 1502 C CA . ALA A 1 183 ? -5.833 7.316 -1.491 1.00 97.62 183 ALA A CA 1
ATOM 1503 C C . ALA A 1 183 ? -5.979 8.829 -1.276 1.00 97.62 183 ALA A C 1
ATOM 1505 O O . ALA A 1 183 ? -6.871 9.449 -1.859 1.00 97.62 183 ALA A O 1
ATOM 1506 N N . LYS A 1 184 ? -5.064 9.439 -0.511 1.00 97.62 184 LYS A N 1
ATOM 1507 C CA . LYS A 1 184 ? -5.016 10.896 -0.336 1.00 97.62 184 LYS A CA 1
ATOM 1508 C C . LYS A 1 184 ? -4.860 11.614 -1.679 1.00 97.62 184 LYS A C 1
ATOM 1510 O O . LYS A 1 184 ? -5.649 12.502 -1.992 1.00 97.62 184 LYS A O 1
ATOM 1515 N N . PHE A 1 185 ? -3.896 11.184 -2.493 1.00 98.06 185 PHE A N 1
ATOM 1516 C CA . PHE A 1 185 ? -3.686 11.738 -3.831 1.00 98.06 185 PHE A CA 1
ATOM 1517 C C . PHE A 1 185 ? -4.921 11.588 -4.729 1.00 98.06 185 PHE A C 1
ATOM 1519 O O . PHE A 1 185 ? -5.315 12.539 -5.403 1.00 98.06 185 PHE A O 1
ATOM 1526 N N . LEU A 1 186 ? -5.561 10.414 -4.726 1.00 97.94 186 LEU A N 1
ATOM 1527 C CA . LEU A 1 186 ? -6.756 10.162 -5.532 1.00 97.94 186 LEU A CA 1
ATOM 1528 C C . LEU A 1 186 ? -7.925 11.061 -5.112 1.00 97.94 186 LEU A C 1
ATOM 1530 O O . LEU A 1 186 ? -8.600 11.622 -5.976 1.00 97.94 186 LEU A O 1
ATOM 1534 N N . SER A 1 187 ? -8.127 11.255 -3.805 1.00 97.38 187 SER A N 1
ATOM 1535 C CA . SER A 1 187 ? -9.137 12.181 -3.280 1.00 97.38 187 SER A CA 1
ATOM 1536 C C . SER A 1 187 ? -8.889 13.616 -3.742 1.00 97.38 187 SER A C 1
ATOM 1538 O O . SER A 1 187 ? -9.807 14.304 -4.182 1.00 97.38 187 SER A O 1
ATOM 1540 N N . GLU A 1 188 ? -7.636 14.070 -3.715 1.00 97.25 188 GLU A N 1
ATOM 1541 C CA . GLU A 1 188 ? -7.277 15.428 -4.122 1.00 97.25 188 GLU A CA 1
ATOM 1542 C C . GLU A 1 188 ? -7.431 15.641 -5.636 1.00 97.25 188 GLU A C 1
ATOM 1544 O O . GLU A 1 188 ? -8.028 16.648 -6.043 1.00 97.25 188 GLU A O 1
ATOM 1549 N N . LYS A 1 189 ? -6.941 14.691 -6.448 1.00 97.75 189 LYS A N 1
ATOM 1550 C CA . LYS A 1 189 ? -6.926 14.755 -7.920 1.00 97.75 189 LYS A CA 1
ATOM 1551 C C . LYS A 1 189 ? -8.307 14.547 -8.540 1.00 97.75 189 LYS A C 1
ATOM 1553 O O . LYS A 1 189 ? -8.676 15.297 -9.438 1.00 97.75 189 LYS A O 1
ATOM 1558 N N . TYR A 1 190 ? -9.060 13.551 -8.075 1.00 97.50 190 TYR A N 1
ATOM 1559 C CA . TYR A 1 190 ? -10.325 13.133 -8.692 1.00 97.50 190 TYR A CA 1
ATOM 1560 C C . TYR A 1 190 ? -11.569 13.476 -7.862 1.00 97.50 190 TYR A C 1
ATOM 1562 O O . TYR A 1 190 ? -12.679 13.197 -8.301 1.00 97.50 190 TYR A O 1
ATOM 1570 N N . LYS A 1 191 ? -11.405 14.082 -6.676 1.00 95.31 191 LYS A N 1
ATOM 1571 C CA . LYS A 1 191 ? -12.504 14.453 -5.761 1.00 95.31 191 LYS A CA 1
ATOM 1572 C C . LYS A 1 191 ? -13.374 13.271 -5.316 1.00 95.31 191 LYS A C 1
ATOM 1574 O O . LYS A 1 191 ? -14.541 13.453 -4.984 1.00 95.31 191 LYS A O 1
ATOM 1579 N N . ILE A 1 192 ? -12.795 12.072 -5.266 1.00 96.50 192 ILE A N 1
ATOM 1580 C CA . ILE A 1 192 ? -13.479 10.873 -4.771 1.00 96.50 192 ILE A CA 1
ATOM 1581 C C . ILE A 1 192 ? -13.577 10.872 -3.239 1.00 96.50 192 ILE A C 1
ATOM 1583 O O . ILE A 1 192 ? -12.716 11.427 -2.540 1.00 96.50 192 ILE A O 1
ATOM 1587 N N . LYS A 1 193 ? -14.613 10.213 -2.713 1.00 97.19 193 LYS A N 1
ATOM 1588 C CA . LYS A 1 193 ? -14.819 10.031 -1.271 1.00 97.19 193 LYS A CA 1
ATOM 1589 C C . LYS A 1 193 ? -13.898 8.927 -0.754 1.00 97.19 193 LYS A C 1
ATOM 1591 O O . LYS A 1 193 ? -13.928 7.810 -1.261 1.00 97.19 193 LYS A O 1
ATOM 1596 N N . ILE A 1 194 ? -13.129 9.215 0.296 1.00 97.69 194 ILE A N 1
ATOM 1597 C CA . ILE A 1 194 ? -12.284 8.220 0.971 1.00 97.69 194 ILE A CA 1
ATOM 1598 C C . ILE A 1 194 ? -12.785 7.977 2.394 1.00 97.69 194 ILE A C 1
ATOM 1600 O O . ILE A 1 194 ? -13.017 8.923 3.145 1.00 97.69 194 ILE A O 1
ATOM 1604 N N . ILE A 1 195 ? -12.904 6.706 2.774 1.00 97.44 195 ILE A N 1
ATOM 1605 C CA . ILE A 1 195 ? -13.212 6.254 4.132 1.00 97.44 195 ILE A CA 1
ATOM 1606 C C . ILE A 1 195 ? -11.975 5.542 4.682 1.00 97.44 195 ILE A C 1
ATOM 1608 O O . ILE A 1 195 ? -11.602 4.467 4.217 1.00 97.44 195 ILE A O 1
ATOM 1612 N N . TYR A 1 196 ? -11.324 6.147 5.674 1.00 96.12 196 TYR A N 1
ATOM 1613 C CA . TYR A 1 196 ? -10.091 5.627 6.267 1.00 96.12 196 TYR A CA 1
ATOM 1614 C C . TYR A 1 196 ? -10.391 4.663 7.423 1.00 96.12 196 TYR A C 1
ATOM 1616 O O . TYR A 1 196 ? -10.519 5.076 8.576 1.00 96.12 196 TYR A O 1
ATOM 1624 N N . ASN A 1 197 ? -10.478 3.367 7.122 1.00 96.12 197 ASN A N 1
ATOM 1625 C CA . ASN A 1 197 ? -10.754 2.297 8.085 1.00 96.12 197 ASN A CA 1
ATOM 1626 C C . ASN A 1 197 ? -9.497 1.469 8.428 1.00 96.12 197 ASN A C 1
ATOM 1628 O O . ASN A 1 197 ? -9.565 0.262 8.628 1.00 96.12 197 ASN A O 1
ATOM 1632 N N . THR A 1 198 ? -8.329 2.113 8.489 1.00 94.44 198 THR A N 1
ATOM 1633 C CA . THR A 1 198 ? -7.041 1.455 8.790 1.00 94.44 198 THR A CA 1
ATOM 1634 C C . THR A 1 198 ? -6.687 1.458 10.278 1.00 94.44 198 THR A C 1
ATOM 1636 O O . THR A 1 198 ? -5.662 0.909 10.678 1.00 94.44 198 THR A O 1
ATOM 1639 N N . LYS A 1 199 ? -7.482 2.145 11.102 1.00 95.12 199 LYS A N 1
ATOM 1640 C CA . LYS A 1 199 ? -7.260 2.329 12.537 1.00 95.12 199 LYS A CA 1
ATOM 1641 C C . LYS A 1 199 ? -8.589 2.373 13.279 1.00 95.12 199 LYS A C 1
ATOM 1643 O O . LYS A 1 199 ? -9.641 2.529 12.665 1.00 95.12 199 LYS A O 1
ATOM 1648 N N . ILE A 1 200 ? -8.537 2.277 14.603 1.00 96.62 200 ILE A N 1
ATOM 1649 C CA . ILE A 1 200 ? -9.720 2.466 15.441 1.00 96.62 200 ILE A CA 1
ATOM 1650 C C . ILE A 1 200 ? -10.105 3.944 15.401 1.00 96.62 200 ILE A C 1
ATOM 1652 O O . ILE A 1 200 ? -9.338 4.812 15.819 1.00 96.62 200 ILE A O 1
ATOM 1656 N N . ASN A 1 201 ? -11.290 4.214 14.863 1.00 96.38 201 ASN A N 1
ATOM 1657 C CA . ASN A 1 201 ? -11.872 5.546 14.758 1.00 96.38 201 ASN A CA 1
ATOM 1658 C C . ASN A 1 201 ? -12.851 5.828 15.908 1.00 96.38 201 ASN A C 1
ATOM 1660 O O . ASN A 1 201 ? -13.215 4.934 16.668 1.00 96.38 201 ASN A O 1
ATOM 1664 N N . ASN A 1 202 ? -13.284 7.085 16.042 1.00 94.88 202 ASN A N 1
ATOM 1665 C CA . ASN A 1 202 ? -14.316 7.455 17.013 1.00 94.88 202 ASN A CA 1
ATOM 1666 C C . ASN A 1 202 ? -15.687 6.838 16.655 1.00 94.88 202 ASN A C 1
ATOM 1668 O O . ASN A 1 202 ? -15.917 6.398 15.528 1.00 94.88 202 ASN A O 1
ATOM 1672 N N . LEU A 1 203 ? -16.623 6.822 17.610 1.00 94.56 203 LEU A N 1
ATOM 1673 C CA . LEU A 1 203 ? -17.944 6.228 17.372 1.00 94.56 203 LEU A CA 1
ATOM 1674 C C . LEU A 1 203 ? -18.765 6.974 16.316 1.00 94.56 203 LEU A C 1
ATOM 1676 O O . LEU A 1 203 ? -19.540 6.330 15.619 1.00 94.56 203 LEU A O 1
ATOM 1680 N N . ASN A 1 204 ? -18.595 8.291 16.159 1.00 95.31 204 ASN A N 1
ATOM 1681 C CA . ASN A 1 204 ? -19.322 9.053 15.138 1.00 95.31 204 ASN A CA 1
ATOM 1682 C C . ASN A 1 204 ? -18.934 8.603 13.727 1.00 95.31 204 ASN A C 1
ATOM 1684 O O . ASN A 1 204 ? -19.813 8.374 12.907 1.00 95.31 204 ASN A O 1
ATOM 1688 N N . PHE A 1 205 ? -17.647 8.355 13.479 1.00 96.69 205 PHE A N 1
ATOM 1689 C CA . PHE A 1 205 ? -17.173 7.786 12.220 1.00 96.69 205 PHE A CA 1
ATOM 1690 C C . PHE A 1 205 ? -17.856 6.450 11.913 1.00 96.69 205 PHE A C 1
ATOM 1692 O O . PHE A 1 205 ? -18.317 6.240 10.790 1.00 96.69 205 PHE A O 1
ATOM 1699 N N . TYR A 1 206 ? -17.952 5.551 12.899 1.00 96.62 206 TYR A N 1
ATOM 1700 C CA . TYR A 1 206 ? -18.629 4.271 12.695 1.00 96.62 206 TYR A CA 1
ATOM 1701 C C . TYR A 1 206 ? -20.133 4.455 12.498 1.00 96.62 206 TYR A C 1
ATOM 1703 O O . TYR A 1 206 ? -20.677 3.832 11.600 1.00 96.62 206 TYR A O 1
ATOM 1711 N N . LYS A 1 207 ? -20.791 5.355 13.241 1.00 96.00 207 LYS A N 1
ATOM 1712 C CA . LYS A 1 207 ? -22.213 5.702 13.045 1.00 96.00 207 LYS A CA 1
ATOM 1713 C C . LYS A 1 207 ? -22.487 6.246 11.642 1.00 96.00 207 LYS A C 1
ATOM 1715 O O . LYS A 1 207 ? -23.497 5.905 11.048 1.00 96.00 207 LYS A O 1
ATOM 1720 N N . GLU A 1 208 ? -21.593 7.063 11.096 1.00 96.19 208 GLU A N 1
ATOM 1721 C CA . GLU A 1 208 ? -21.741 7.650 9.759 1.00 96.19 208 GLU A CA 1
ATOM 1722 C C . GLU A 1 208 ? -21.492 6.643 8.628 1.00 96.19 208 GLU A C 1
ATOM 1724 O O . GLU A 1 208 ? -22.062 6.778 7.546 1.00 96.19 208 GLU A O 1
ATOM 1729 N N . ASN A 1 209 ? -20.636 5.641 8.854 1.00 96.25 209 ASN A N 1
ATOM 1730 C CA . ASN A 1 209 ? -20.161 4.731 7.806 1.00 96.25 209 ASN A CA 1
ATOM 1731 C C . ASN A 1 209 ? -20.569 3.264 8.027 1.00 96.25 209 ASN A C 1
ATOM 1733 O O . ASN A 1 209 ? -20.097 2.393 7.298 1.00 96.25 209 ASN A O 1
ATOM 1737 N N . HIS A 1 210 ? -21.438 2.968 9.000 1.00 94.81 210 HIS A N 1
ATOM 1738 C CA . HIS A 1 210 ? -21.730 1.595 9.430 1.00 94.81 210 HIS A CA 1
ATOM 1739 C C . HIS A 1 210 ? -22.205 0.692 8.280 1.00 94.81 210 HIS A C 1
ATOM 1741 O O . HIS A 1 210 ? -21.746 -0.439 8.156 1.00 94.81 210 HIS A O 1
ATOM 1747 N N . SER A 1 211 ? -23.057 1.210 7.390 1.00 93.56 211 SER A N 1
ATOM 1748 C CA . SER A 1 211 ? -23.582 0.473 6.236 1.00 93.56 211 SER A CA 1
ATOM 1749 C C . SER A 1 211 ? -22.503 0.115 5.214 1.00 93.56 211 SER A C 1
ATOM 1751 O O . SER A 1 211 ? -22.565 -0.948 4.611 1.00 93.56 211 SER A O 1
ATOM 1753 N N . LEU A 1 212 ? -21.498 0.977 5.039 1.00 93.94 212 LEU A N 1
ATOM 1754 C CA . LEU A 1 212 ? -20.389 0.773 4.101 1.00 93.94 212 LEU A CA 1
ATOM 1755 C C . LEU A 1 212 ? -19.298 -0.141 4.678 1.00 93.94 212 LEU A C 1
ATOM 1757 O O . LEU A 1 212 ? -18.566 -0.793 3.934 1.00 93.94 212 LEU A O 1
ATOM 1761 N N . LEU A 1 213 ? -19.181 -0.176 6.005 1.00 94.12 213 LEU A N 1
ATOM 1762 C CA . LEU A 1 213 ? -18.191 -0.971 6.731 1.00 94.12 213 LEU A CA 1
ATOM 1763 C C . LEU A 1 213 ? -18.713 -2.352 7.159 1.00 94.12 213 LEU A C 1
ATOM 1765 O O . LEU A 1 213 ? -17.972 -3.098 7.798 1.00 94.12 213 LEU A O 1
ATOM 1769 N N . ASP A 1 214 ? -19.952 -2.698 6.798 1.00 92.81 214 ASP A N 1
ATOM 1770 C CA . ASP A 1 214 ? -20.657 -3.907 7.246 1.00 92.81 214 ASP A CA 1
ATOM 1771 C C . ASP A 1 214 ? -20.734 -4.012 8.781 1.00 92.81 214 ASP A C 1
ATOM 1773 O O . ASP A 1 214 ? -20.561 -5.081 9.366 1.00 92.81 214 ASP A O 1
ATOM 1777 N N . ILE A 1 215 ? -20.971 -2.878 9.446 1.00 94.62 215 ILE A N 1
ATOM 1778 C CA . ILE A 1 215 ? -21.080 -2.770 10.902 1.00 94.62 215 ILE A CA 1
ATOM 1779 C C . ILE A 1 215 ? -22.554 -2.664 11.308 1.00 94.62 215 ILE A C 1
ATOM 1781 O O . ILE A 1 215 ? -23.321 -1.846 10.789 1.00 94.62 215 ILE A O 1
ATOM 1785 N N . SER A 1 216 ? -22.948 -3.470 12.294 1.00 94.50 216 SER A N 1
ATOM 1786 C CA . SER A 1 216 ? -24.282 -3.414 12.885 1.00 94.50 216 SER A CA 1
ATOM 1787 C C . SER A 1 216 ? -24.449 -2.179 13.768 1.00 94.50 216 SER A C 1
ATOM 1789 O O . SER A 1 216 ? -23.661 -1.938 14.684 1.00 94.50 216 SER A O 1
ATOM 1791 N N . GLN A 1 217 ? -25.547 -1.449 13.567 1.00 94.00 217 GLN A N 1
ATOM 1792 C CA . GLN A 1 217 ? -25.941 -0.341 14.441 1.00 94.00 217 GLN A CA 1
ATOM 1793 C C . GLN A 1 217 ? -26.073 -0.792 15.908 1.00 94.00 217 GLN A C 1
ATOM 1795 O O . GLN A 1 217 ? -25.676 -0.076 16.824 1.00 94.00 217 GLN A O 1
ATOM 1800 N N . LYS A 1 218 ? -26.549 -2.024 16.128 1.00 94.56 218 LYS A N 1
ATOM 1801 C CA . LYS A 1 218 ? -26.691 -2.614 17.464 1.00 94.56 218 LYS A CA 1
ATOM 1802 C C . LYS A 1 218 ? -25.344 -2.791 18.170 1.00 94.56 218 LYS A C 1
ATOM 1804 O O . LYS A 1 218 ? -25.270 -2.598 19.380 1.00 94.56 218 LYS A O 1
ATOM 1809 N N . ASP A 1 219 ? -24.286 -3.140 17.436 1.00 95.50 219 ASP A N 1
ATOM 1810 C CA . ASP A 1 219 ? -22.950 -3.301 18.024 1.00 95.50 219 ASP A CA 1
ATOM 1811 C C . ASP A 1 219 ? -22.363 -1.944 18.435 1.00 95.50 219 ASP A C 1
ATOM 1813 O O . ASP A 1 219 ? -21.741 -1.829 19.492 1.00 95.50 219 ASP A O 1
ATOM 1817 N N . ILE A 1 220 ? -22.619 -0.892 17.649 1.00 95.94 220 ILE A N 1
ATOM 1818 C CA . ILE A 1 220 ? -22.232 0.483 17.998 1.00 95.94 220 ILE A CA 1
ATOM 1819 C C . ILE A 1 220 ? -22.932 0.923 19.293 1.00 95.94 220 ILE A C 1
ATOM 1821 O O . ILE A 1 220 ? -22.283 1.446 20.202 1.00 95.94 220 ILE A O 1
ATOM 1825 N N . GLU A 1 221 ? -24.239 0.680 19.400 1.00 95.06 221 GLU A N 1
ATOM 1826 C CA . GLU A 1 221 ? -25.031 0.994 20.596 1.00 95.06 221 GLU A CA 1
ATOM 1827 C C . GLU A 1 221 ? -24.572 0.191 21.824 1.00 95.06 221 GLU A C 1
ATOM 1829 O O . GLU A 1 221 ? -24.469 0.740 22.925 1.00 95.06 221 GLU A O 1
ATOM 1834 N N . GLU A 1 222 ? -24.236 -1.094 21.647 1.00 95.06 222 GLU A N 1
ATOM 1835 C CA . GLU A 1 222 ? -23.670 -1.936 22.708 1.00 95.06 222 GLU A CA 1
ATOM 1836 C C . GLU A 1 222 ? -22.349 -1.354 23.228 1.00 95.06 222 GLU A C 1
ATOM 1838 O O . GLU A 1 222 ? -22.167 -1.226 24.446 1.00 95.06 222 GLU A O 1
ATOM 1843 N N . ILE A 1 223 ? -21.437 -0.982 22.322 1.00 95.38 223 ILE A N 1
ATOM 1844 C CA . ILE A 1 223 ? -20.147 -0.381 22.676 1.00 95.38 223 ILE A CA 1
ATOM 1845 C C . ILE A 1 223 ? -20.361 0.918 23.454 1.00 95.38 223 ILE A C 1
ATOM 1847 O O . ILE A 1 223 ? -19.776 1.094 24.523 1.00 95.38 223 ILE A O 1
ATOM 1851 N N . GLU A 1 224 ? -21.225 1.807 22.963 1.00 94.81 224 GLU A N 1
ATOM 1852 C CA . GLU A 1 224 ? -21.509 3.092 23.605 1.00 94.81 224 GLU A CA 1
ATOM 1853 C C . GLU A 1 224 ? -22.086 2.923 25.021 1.00 94.81 224 GLU A C 1
ATOM 1855 O O . GLU A 1 224 ? -21.721 3.659 25.945 1.00 94.81 224 GLU A O 1
ATOM 1860 N N . ALA A 1 225 ? -22.947 1.922 25.224 1.00 94.12 225 ALA A N 1
ATOM 1861 C CA . ALA A 1 225 ? -23.516 1.608 26.530 1.00 94.12 225 ALA A CA 1
ATOM 1862 C C . ALA A 1 225 ? -22.489 1.005 27.504 1.00 94.12 225 ALA A C 1
ATOM 1864 O O . ALA A 1 225 ? -22.526 1.313 28.700 1.00 94.12 225 ALA A O 1
ATOM 1865 N N . LYS A 1 226 ? -21.584 0.143 27.018 1.00 95.19 226 LYS A N 1
ATOM 1866 C CA . LYS A 1 226 ? -20.554 -0.516 27.840 1.00 95.19 226 LYS A CA 1
ATOM 1867 C C . LYS A 1 226 ? -19.397 0.406 28.191 1.00 95.19 226 LYS A C 1
ATOM 1869 O O . LYS A 1 226 ? -18.957 0.377 29.335 1.00 95.19 226 LYS A O 1
ATOM 1874 N N . LEU A 1 227 ? -18.965 1.266 27.266 1.00 93.62 227 LEU A N 1
ATOM 1875 C CA . LEU A 1 227 ? -17.903 2.257 27.488 1.00 93.62 227 LEU A CA 1
ATOM 1876 C C . LEU A 1 227 ? -18.130 3.075 28.762 1.00 93.62 227 LEU A C 1
ATOM 1878 O O . LEU A 1 227 ? -17.219 3.248 29.564 1.00 93.62 227 LEU A O 1
ATOM 1882 N N . LYS A 1 228 ? -19.374 3.506 28.996 1.00 89.75 228 LYS A N 1
ATOM 1883 C CA . LYS A 1 228 ? -19.767 4.291 30.179 1.00 89.75 228 LYS A CA 1
ATOM 1884 C C . LYS A 1 228 ? -19.644 3.529 31.504 1.00 89.75 228 LYS A C 1
ATOM 1886 O O . LYS A 1 228 ? -19.680 4.155 32.559 1.00 89.75 228 LYS A O 1
ATOM 1891 N N . LYS A 1 229 ? -19.560 2.198 31.460 1.00 92.50 229 LYS A N 1
ATOM 1892 C CA . LYS A 1 229 ? -19.581 1.306 32.628 1.00 92.50 229 LYS A CA 1
ATOM 1893 C C . LYS A 1 229 ? -18.231 0.644 32.915 1.00 92.50 229 LYS A C 1
ATOM 1895 O O . LYS A 1 229 ? -18.125 -0.043 33.925 1.00 92.50 229 LYS A O 1
ATOM 1900 N N . ILE A 1 230 ? -17.233 0.811 32.044 1.00 93.75 230 ILE A N 1
ATOM 1901 C CA . ILE A 1 230 ? -15.883 0.275 32.263 1.00 93.75 230 ILE A CA 1
ATOM 1902 C C . ILE A 1 230 ? -15.255 0.966 33.480 1.00 93.75 230 ILE A C 1
ATOM 1904 O O . ILE A 1 230 ? -15.405 2.175 33.671 1.00 93.75 230 ILE A O 1
ATOM 1908 N N . ASN A 1 231 ? -14.552 0.196 34.315 1.00 91.00 231 ASN A N 1
ATOM 1909 C CA . ASN A 1 231 ? -13.874 0.730 35.489 1.00 91.00 231 ASN A CA 1
ATOM 1910 C C . ASN A 1 231 ? -12.685 1.608 35.060 1.00 91.00 231 ASN A C 1
ATOM 1912 O O . ASN A 1 231 ? -11.718 1.117 34.482 1.00 91.00 231 ASN A O 1
ATOM 1916 N N . LYS A 1 232 ? -12.769 2.908 35.360 1.00 91.62 232 LYS A N 1
ATOM 1917 C CA . LYS A 1 232 ? -11.768 3.930 35.002 1.00 91.62 232 LYS A CA 1
ATOM 1918 C C . LYS A 1 232 ? -10.551 3.964 35.932 1.00 91.62 232 LYS A C 1
ATOM 1920 O O . LYS A 1 232 ? -9.551 4.600 35.615 1.00 91.62 232 LYS A O 1
ATOM 1925 N N . LYS A 1 233 ? -10.643 3.320 37.101 1.00 89.06 233 LYS A N 1
ATOM 1926 C CA . LYS A 1 233 ? -9.542 3.247 38.078 1.00 89.06 233 LYS A CA 1
ATOM 1927 C C . LYS A 1 233 ? -8.533 2.152 37.734 1.00 89.06 233 LYS A C 1
ATOM 1929 O O . LYS A 1 233 ? -7.393 2.219 38.176 1.00 89.06 233 LYS A O 1
ATOM 1934 N N . GLU A 1 234 ? -8.971 1.161 36.967 1.00 89.38 234 GLU A N 1
ATOM 1935 C CA . GLU A 1 234 ? -8.145 0.071 36.454 1.00 89.38 234 GLU A CA 1
ATOM 1936 C C . GLU A 1 234 ? -7.235 0.561 35.323 1.00 89.38 234 GLU A C 1
ATOM 1938 O O . GLU A 1 234 ? -7.551 1.519 34.612 1.00 89.38 234 GLU A O 1
ATOM 1943 N N . THR A 1 235 ? -6.112 -0.129 35.137 1.00 93.44 235 THR A N 1
ATOM 1944 C CA . THR A 1 235 ? -5.271 0.012 33.946 1.00 93.44 235 THR A CA 1
ATOM 1945 C C . THR A 1 235 ? -5.168 -1.340 33.263 1.00 93.44 235 THR A C 1
ATOM 1947 O O . THR A 1 235 ? -4.649 -2.290 33.842 1.00 93.44 235 THR A O 1
ATOM 1950 N N . TYR A 1 236 ? -5.651 -1.424 32.026 1.00 94.69 236 TYR A N 1
ATOM 1951 C CA . TYR A 1 236 ? -5.713 -2.683 31.287 1.00 94.69 236 TYR A CA 1
ATOM 1952 C C . TYR A 1 236 ? -4.450 -2.874 30.447 1.00 94.69 236 TYR A C 1
ATOM 1954 O O . TYR A 1 236 ? -4.113 -2.013 29.631 1.00 94.69 236 TYR A O 1
ATOM 1962 N N . ASN A 1 237 ? -3.774 -4.012 30.596 1.00 95.50 237 ASN A N 1
ATOM 1963 C CA . ASN A 1 237 ? -2.694 -4.404 29.691 1.00 95.50 237 ASN A CA 1
ATOM 1964 C C . ASN A 1 237 ? -3.306 -5.011 28.423 1.00 95.50 237 ASN A C 1
ATOM 1966 O O . ASN A 1 237 ? -4.059 -5.983 28.496 1.00 95.50 237 ASN A O 1
ATOM 1970 N N . VAL A 1 238 ? -3.013 -4.429 27.261 1.00 96.56 238 VAL A N 1
ATOM 1971 C CA . VAL A 1 238 ? -3.648 -4.790 25.990 1.00 96.56 238 VAL A CA 1
ATOM 1972 C C . VAL A 1 238 ? -2.598 -5.099 24.933 1.00 96.56 238 VAL A C 1
ATOM 1974 O O . VAL A 1 238 ? -1.757 -4.260 24.618 1.00 96.56 238 VAL A O 1
ATOM 1977 N N . LEU A 1 239 ? -2.700 -6.285 24.339 1.00 96.00 239 LEU A N 1
ATOM 1978 C CA . LEU A 1 239 ? -1.950 -6.667 23.147 1.00 96.00 239 LEU A CA 1
ATOM 1979 C C . LEU A 1 239 ? -2.855 -6.475 21.925 1.00 96.00 239 LEU A C 1
ATOM 1981 O O . LEU A 1 239 ? -3.889 -7.139 21.803 1.00 96.00 239 LEU A O 1
ATOM 1985 N N . THR A 1 240 ? -2.487 -5.550 21.039 1.00 95.12 240 THR A N 1
ATOM 1986 C CA . THR A 1 240 ? -3.264 -5.207 19.839 1.00 95.12 240 THR A CA 1
ATOM 1987 C C . THR A 1 240 ? -2.365 -4.834 18.665 1.00 95.12 240 THR A C 1
ATOM 1989 O O . THR A 1 240 ? -1.313 -4.225 18.837 1.00 95.12 240 THR A O 1
ATOM 1992 N N . ASN A 1 241 ? -2.841 -5.111 17.455 1.00 91.75 241 ASN A N 1
ATOM 1993 C CA . ASN A 1 241 ? -2.314 -4.593 16.197 1.00 91.75 241 ASN A CA 1
ATOM 1994 C C . ASN A 1 241 ? -2.791 -3.160 15.872 1.00 91.75 241 ASN A C 1
ATOM 1996 O O . ASN A 1 241 ? -2.359 -2.597 14.868 1.00 91.75 241 ASN A O 1
ATOM 2000 N N . TYR A 1 242 ? -3.642 -2.548 16.708 1.00 94.62 242 TYR A N 1
ATOM 2001 C CA . TYR A 1 242 ? -4.171 -1.194 16.512 1.00 94.62 242 TYR A CA 1
ATOM 2002 C C . TYR A 1 242 ? -3.806 -0.250 17.670 1.00 94.62 242 TYR A C 1
ATOM 2004 O O . TYR A 1 242 ? -4.623 -0.025 18.568 1.00 94.62 242 TYR A O 1
ATOM 2012 N N . PRO A 1 243 ? -2.628 0.404 17.637 1.00 93.56 243 PRO A N 1
ATOM 2013 C CA . PRO A 1 243 ? -2.209 1.355 18.675 1.00 93.56 243 PRO A CA 1
ATOM 2014 C C . PRO A 1 243 ? -3.195 2.511 18.906 1.00 93.56 243 PRO A C 1
ATOM 2016 O O . PRO A 1 243 ? -3.314 3.024 20.01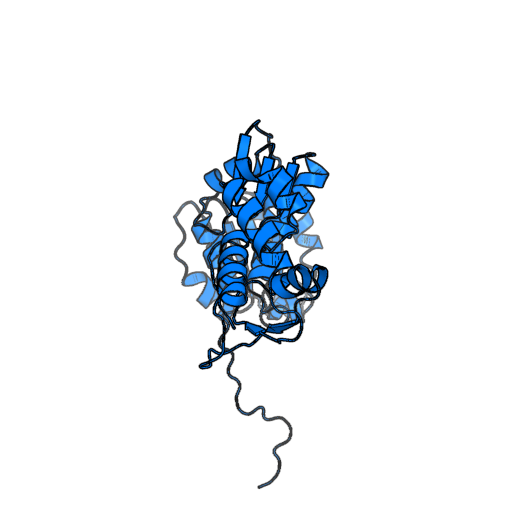9 1.00 93.56 243 PRO A O 1
ATOM 2019 N N . SER A 1 244 ? -3.971 2.868 17.876 1.00 96.12 244 SER A N 1
ATOM 2020 C CA . SER A 1 244 ? -5.077 3.834 17.941 1.00 96.12 244 SER A CA 1
ATOM 2021 C C . SER A 1 244 ? -6.147 3.497 18.984 1.00 96.12 244 SER A C 1
ATOM 2023 O O . SER A 1 244 ? -6.918 4.377 19.357 1.00 96.12 244 SER A O 1
ATOM 2025 N N . LEU A 1 245 ? -6.210 2.248 19.470 1.00 96.94 245 LEU A N 1
ATOM 2026 C CA . LEU A 1 245 ? -7.083 1.880 20.584 1.00 96.94 245 LEU A CA 1
ATOM 2027 C C . LEU A 1 245 ? -6.852 2.797 21.785 1.00 96.94 245 LEU A C 1
ATOM 2029 O O . LEU A 1 245 ? -7.816 3.262 22.381 1.00 96.94 245 LEU A O 1
ATOM 2033 N N . LYS A 1 246 ? -5.585 3.101 22.098 1.00 96.00 246 LYS A N 1
ATOM 2034 C CA . LYS A 1 246 ? -5.214 3.958 23.229 1.00 96.00 246 LYS A CA 1
ATOM 2035 C C . LYS A 1 246 ? -5.792 5.362 23.081 1.00 96.00 246 LYS A C 1
ATOM 2037 O O . LYS A 1 246 ? -6.407 5.876 24.007 1.00 96.00 246 LYS A O 1
ATOM 2042 N N . GLU A 1 247 ? -5.646 5.959 21.900 1.00 95.69 247 GLU A N 1
ATOM 2043 C CA . GLU A 1 247 ? -6.213 7.279 21.599 1.00 95.69 247 GLU A CA 1
ATOM 2044 C C . GLU A 1 247 ? -7.740 7.284 21.719 1.00 95.69 247 GLU A C 1
ATOM 2046 O O . GLU A 1 247 ? -8.303 8.232 22.262 1.00 95.69 247 GLU A O 1
ATOM 2051 N N . PHE A 1 248 ? -8.405 6.224 21.248 1.00 96.75 248 PHE A N 1
ATOM 2052 C CA . PHE A 1 248 ? -9.856 6.084 21.339 1.00 96.75 248 PHE A CA 1
ATOM 2053 C C . PHE A 1 248 ? -10.334 5.993 22.794 1.00 96.75 248 PHE A C 1
ATOM 2055 O O . PHE A 1 248 ? -11.195 6.764 23.209 1.00 96.75 248 PHE A O 1
ATOM 2062 N N . VAL A 1 249 ? -9.784 5.069 23.587 1.00 95.38 249 VAL A N 1
ATOM 2063 C CA . VAL A 1 249 ? -10.279 4.785 24.948 1.00 95.38 249 VAL A CA 1
ATOM 2064 C C . VAL A 1 249 ? -9.933 5.896 25.942 1.00 95.38 249 VAL A C 1
ATOM 2066 O O . VAL A 1 249 ? -10.709 6.153 26.863 1.00 95.38 249 VAL A O 1
ATOM 2069 N N . ASN A 1 250 ? -8.836 6.626 25.710 1.00 93.44 250 ASN A N 1
ATOM 2070 C CA . ASN A 1 250 ? -8.459 7.787 26.516 1.00 93.44 250 ASN A CA 1
ATOM 2071 C C . ASN A 1 250 ? -9.520 8.900 26.474 1.00 93.44 250 ASN A C 1
ATOM 2073 O O . ASN A 1 250 ? -9.699 9.601 27.466 1.00 93.44 250 ASN A O 1
ATOM 2077 N N . GLN A 1 251 ? -10.270 9.036 25.371 1.00 93.81 251 GLN A N 1
ATOM 2078 C CA . GLN A 1 251 ? -11.391 9.989 25.269 1.00 93.81 251 GLN A CA 1
ATOM 2079 C C . GLN A 1 251 ? -12.523 9.677 26.262 1.00 93.81 251 GLN A C 1
ATOM 2081 O O . GLN A 1 251 ? -13.353 10.538 26.544 1.00 93.81 251 GLN A O 1
ATOM 2086 N N . TYR A 1 252 ? -12.546 8.456 26.800 1.00 94.25 252 TYR A N 1
ATOM 2087 C CA . TYR A 1 252 ? -13.517 7.971 27.776 1.00 94.25 252 TYR A CA 1
ATOM 2088 C C . TYR A 1 252 ? -12.906 7.767 29.173 1.00 94.25 252 TYR A C 1
ATOM 2090 O O . TYR A 1 252 ? -13.549 7.154 30.026 1.00 94.25 252 TYR A O 1
ATOM 2098 N N . GLU A 1 253 ? -11.695 8.289 29.417 1.00 94.69 253 GLU A N 1
ATOM 2099 C CA . GLU A 1 253 ? -10.958 8.173 30.689 1.00 94.69 253 GLU A CA 1
ATOM 2100 C C . GLU A 1 253 ? -10.629 6.720 31.083 1.00 94.69 253 GLU A C 1
ATOM 2102 O O . GLU A 1 253 ? -10.516 6.389 32.263 1.00 94.69 253 GLU A O 1
ATOM 2107 N N . ILE A 1 254 ? -10.502 5.829 30.097 1.00 95.50 254 ILE A N 1
ATOM 2108 C CA . ILE A 1 254 ? -10.104 4.435 30.307 1.00 95.50 254 ILE A CA 1
ATOM 2109 C C . ILE A 1 254 ? -8.594 4.335 30.098 1.00 95.50 254 ILE A C 1
ATOM 2111 O O . ILE A 1 254 ? -8.094 4.664 29.024 1.00 95.50 254 ILE A O 1
ATOM 2115 N N . ASN A 1 255 ? -7.873 3.848 31.107 1.00 94.31 255 ASN A N 1
ATOM 2116 C CA . ASN A 1 255 ? -6.418 3.735 31.059 1.00 94.31 255 ASN A CA 1
ATOM 2117 C C . ASN A 1 255 ? -5.997 2.377 30.493 1.00 94.31 255 ASN A C 1
ATOM 2119 O O . ASN A 1 255 ? -6.378 1.334 31.025 1.00 94.31 255 ASN A O 1
ATOM 2123 N N . ILE A 1 256 ? -5.179 2.376 29.437 1.00 95.75 256 ILE A N 1
ATOM 2124 C CA . ILE A 1 256 ? -4.582 1.148 28.898 1.00 95.75 256 ILE A CA 1
ATOM 2125 C C . ILE A 1 256 ? -3.066 1.266 28.739 1.00 95.75 256 ILE A C 1
ATOM 2127 O O . ILE A 1 256 ? -2.536 2.314 28.349 1.00 95.75 256 ILE A O 1
ATOM 2131 N N . ASN A 1 257 ? -2.388 0.145 28.958 1.00 94.81 257 ASN A N 1
ATOM 2132 C CA . ASN A 1 257 ? -0.989 -0.071 28.625 1.00 94.81 257 ASN A CA 1
ATOM 2133 C C . ASN A 1 257 ? -0.916 -1.009 27.423 1.00 94.81 257 ASN A C 1
ATOM 2135 O O . ASN A 1 257 ? -1.392 -2.140 27.486 1.00 94.81 257 ASN A O 1
ATOM 2139 N N . LEU A 1 258 ? -0.328 -0.537 26.324 1.00 95.44 258 LEU A N 1
ATOM 2140 C CA . LEU A 1 258 ? -0.044 -1.400 25.181 1.00 95.44 258 LEU A CA 1
ATOM 2141 C C . LEU A 1 258 ? 1.182 -2.249 25.515 1.00 95.44 258 LEU A C 1
ATOM 2143 O O . LEU A 1 258 ? 2.196 -1.699 25.946 1.00 95.44 258 LEU A O 1
ATOM 2147 N N . VAL A 1 259 ? 1.065 -3.563 25.351 1.00 94.38 259 VAL A N 1
ATOM 2148 C CA . VAL A 1 259 ? 2.138 -4.530 25.620 1.00 94.38 259 VAL A CA 1
ATOM 2149 C C . VAL A 1 259 ? 2.467 -5.318 24.357 1.00 94.38 259 VAL A C 1
ATOM 2151 O O . VAL A 1 259 ? 1.588 -5.530 23.523 1.00 94.38 259 VAL A O 1
ATOM 2154 N N . ASP A 1 260 ? 3.715 -5.770 24.241 1.00 88.88 260 ASP A N 1
ATOM 2155 C CA . ASP A 1 260 ? 4.209 -6.496 23.061 1.00 88.88 260 ASP A CA 1
ATOM 2156 C C . ASP A 1 260 ? 4.084 -8.024 23.196 1.00 88.88 260 ASP A C 1
ATOM 2158 O O . ASP A 1 260 ? 4.117 -8.749 22.203 1.00 88.88 260 ASP A O 1
ATOM 2162 N N . GLU A 1 261 ? 3.890 -8.529 24.419 1.00 88.81 261 GLU A N 1
ATOM 2163 C CA . GLU A 1 261 ? 3.809 -9.960 24.713 1.00 88.81 261 GLU A CA 1
ATOM 2164 C C . GLU A 1 261 ? 2.603 -10.293 25.593 1.00 88.81 261 GLU A C 1
ATOM 2166 O O . GLU A 1 261 ? 2.174 -9.511 26.444 1.00 88.81 261 GLU A O 1
ATOM 2171 N N . LYS A 1 262 ? 2.048 -11.490 25.389 1.00 89.88 262 LYS A N 1
ATOM 2172 C CA . LYS A 1 262 ? 0.903 -11.978 26.158 1.00 89.88 262 LYS A CA 1
ATOM 2173 C C . LYS A 1 262 ? 1.353 -12.481 27.531 1.00 89.88 262 LYS A C 1
ATOM 2175 O O . LYS A 1 262 ? 2.080 -13.466 27.619 1.00 89.88 262 LYS A O 1
ATOM 2180 N N . THR A 1 263 ? 0.812 -11.886 28.589 1.00 86.94 263 THR A N 1
ATOM 2181 C CA . THR A 1 263 ? 0.871 -12.398 29.970 1.00 86.94 263 THR A CA 1
ATOM 2182 C C . THR A 1 263 ? -0.516 -12.854 30.447 1.00 86.94 263 THR A C 1
ATOM 2184 O O . THR A 1 263 ? -1.503 -12.711 29.720 1.00 86.94 263 THR A O 1
ATOM 2187 N N . ASN A 1 264 ? -0.612 -13.415 31.659 1.00 81.44 264 ASN A N 1
ATOM 2188 C CA . ASN A 1 264 ? -1.884 -13.904 32.217 1.00 81.44 264 ASN A CA 1
ATOM 2189 C C . ASN A 1 264 ? -2.965 -12.813 32.320 1.00 81.44 264 ASN A C 1
ATOM 2191 O O . ASN A 1 264 ? -4.135 -13.113 32.104 1.00 81.44 264 ASN A O 1
ATOM 2195 N N . ASP A 1 265 ? -2.569 -11.558 32.546 1.00 85.44 265 ASP A N 1
ATOM 2196 C CA . ASP A 1 265 ? -3.487 -10.423 32.728 1.00 85.44 265 ASP A CA 1
ATOM 2197 C C . ASP A 1 265 ? -3.628 -9.561 31.458 1.00 85.44 265 ASP A C 1
ATOM 2199 O O . ASP A 1 265 ? -4.072 -8.414 31.508 1.00 85.44 265 ASP A O 1
ATOM 2203 N N . THR A 1 266 ? -3.206 -10.082 30.300 1.00 92.19 266 THR A N 1
ATOM 2204 C CA . THR A 1 266 ? -3.246 -9.349 29.026 1.00 92.19 266 THR A CA 1
ATOM 2205 C C . THR A 1 266 ? -4.550 -9.596 28.271 1.00 92.19 266 THR A C 1
ATOM 2207 O O . THR A 1 266 ? -4.873 -10.730 27.908 1.00 92.19 266 THR A O 1
ATOM 2210 N N . ILE A 1 267 ? -5.257 -8.521 27.918 1.00 94.00 267 ILE A N 1
ATOM 2211 C CA . ILE A 1 267 ? -6.379 -8.568 26.977 1.00 94.00 267 ILE A CA 1
ATOM 2212 C C . ILE A 1 267 ? -5.817 -8.580 25.549 1.00 94.00 267 ILE A C 1
ATOM 2214 O O . ILE A 1 267 ? -5.204 -7.613 25.102 1.00 94.00 267 ILE A O 1
ATOM 2218 N N . VAL A 1 268 ? -6.035 -9.668 24.806 1.00 94.62 268 VAL A N 1
ATOM 2219 C CA . VAL A 1 268 ? -5.555 -9.802 23.419 1.00 94.62 268 VAL A CA 1
ATOM 2220 C C . VAL A 1 268 ? -6.668 -9.453 22.435 1.00 94.62 268 VAL A C 1
ATOM 2222 O O . VAL A 1 268 ? -7.668 -10.167 22.345 1.00 94.62 268 VAL A O 1
ATOM 2225 N N . VAL A 1 269 ? -6.475 -8.388 21.657 1.00 95.06 269 VAL A N 1
ATOM 2226 C CA . VAL A 1 269 ? -7.470 -7.860 20.702 1.00 95.06 269 VAL A CA 1
ATOM 2227 C C . VAL A 1 269 ? -6.910 -7.706 19.290 1.00 95.06 269 VAL A C 1
ATOM 2229 O O . VAL A 1 269 ? -7.261 -6.785 18.560 1.00 95.06 269 VAL A O 1
ATOM 2232 N N . ASN A 1 270 ? -6.025 -8.624 18.904 1.00 92.50 270 ASN A N 1
ATOM 2233 C CA . ASN A 1 270 ? -5.573 -8.752 17.523 1.00 92.50 270 ASN A CA 1
ATOM 2234 C C . ASN A 1 270 ? -6.728 -9.272 16.665 1.00 92.50 270 ASN A C 1
ATOM 2236 O O . ASN A 1 270 ? -7.090 -10.442 16.773 1.00 92.50 270 ASN A O 1
ATOM 2240 N N . GLU A 1 271 ? -7.293 -8.395 15.844 1.00 92.44 271 GLU A N 1
ATOM 2241 C CA . GLU A 1 271 ? -8.371 -8.710 14.905 1.00 92.44 271 GLU A CA 1
ATOM 2242 C C . GLU A 1 271 ? -8.016 -8.198 13.509 1.00 92.44 271 GLU A C 1
ATOM 2244 O O . GLU A 1 271 ? -7.157 -7.328 13.354 1.00 92.44 271 GLU A O 1
ATOM 2249 N N . ALA A 1 272 ? -8.677 -8.735 12.483 1.00 88.06 272 ALA A N 1
ATOM 2250 C CA . ALA A 1 272 ? -8.452 -8.317 11.098 1.00 88.06 272 ALA A CA 1
ATOM 2251 C C . ALA A 1 272 ? -9.004 -6.912 10.800 1.00 88.06 272 ALA A C 1
ATOM 2253 O O . ALA A 1 272 ? -8.481 -6.222 9.924 1.00 88.06 272 ALA A O 1
ATOM 2254 N N . LYS A 1 273 ? -10.059 -6.492 11.515 1.00 92.19 273 LYS A N 1
ATOM 2255 C CA . LYS A 1 273 ? -10.702 -5.183 11.357 1.00 92.19 273 LYS A CA 1
ATOM 2256 C C . LYS A 1 273 ? -10.581 -4.346 12.635 1.00 92.19 273 LYS A C 1
ATOM 2258 O O . LYS A 1 273 ? -10.738 -4.888 13.734 1.00 92.19 273 LYS A O 1
ATOM 2263 N N . PRO A 1 274 ? -10.427 -3.012 12.524 1.00 94.94 274 PRO A N 1
ATOM 2264 C CA . PRO A 1 274 ? -10.321 -2.151 13.700 1.00 94.94 274 PRO A CA 1
ATOM 2265 C C . PRO A 1 274 ? -11.561 -2.179 14.602 1.00 94.94 274 PRO A C 1
ATOM 2267 O O . PRO A 1 274 ? -11.440 -2.152 15.826 1.00 94.94 274 PRO A O 1
ATOM 2270 N N . PHE A 1 275 ? -12.762 -2.233 14.017 1.00 96.31 275 PHE A N 1
ATOM 2271 C CA . PHE A 1 275 ? -13.999 -2.237 14.802 1.00 96.31 275 PHE A CA 1
ATOM 2272 C C . PHE A 1 275 ? -14.172 -3.530 15.610 1.00 96.31 275 PHE A C 1
ATOM 2274 O O . PHE A 1 275 ? -14.588 -3.476 16.765 1.00 96.31 275 PHE A O 1
ATOM 2281 N N . ASP A 1 276 ? -13.762 -4.673 15.059 1.00 95.38 276 ASP A N 1
ATOM 2282 C CA . ASP A 1 276 ? -13.809 -5.961 15.757 1.00 95.38 276 ASP A CA 1
ATOM 2283 C C . ASP A 1 276 ? -12.839 -5.973 16.949 1.00 95.38 276 ASP A C 1
ATOM 2285 O O . ASP A 1 276 ? -13.206 -6.394 18.052 1.00 95.38 276 ASP A O 1
ATOM 2289 N N . ALA A 1 277 ? -11.633 -5.414 16.770 1.00 96.25 277 ALA A N 1
ATOM 2290 C CA . ALA A 1 277 ? -10.675 -5.214 17.861 1.00 96.25 277 ALA A CA 1
ATOM 2291 C C . ALA A 1 277 ? -11.266 -4.335 18.974 1.00 96.25 277 ALA A C 1
ATOM 2293 O O . ALA A 1 277 ? -11.139 -4.655 20.161 1.00 96.25 277 ALA A O 1
ATOM 2294 N N . LEU A 1 278 ? -11.962 -3.254 18.600 1.00 97.06 278 LEU A N 1
ATOM 2295 C CA . LEU A 1 278 ? -12.654 -2.386 19.549 1.00 97.06 278 LEU A CA 1
ATOM 2296 C C . LEU A 1 278 ? -13.752 -3.144 20.309 1.00 97.06 278 LEU A C 1
ATOM 2298 O O . LEU A 1 278 ? -13.763 -3.106 21.539 1.00 97.06 278 LEU A O 1
ATOM 2302 N N . ILE A 1 279 ? -14.643 -3.865 19.618 1.00 96.38 279 ILE A N 1
ATOM 2303 C CA . ILE A 1 279 ?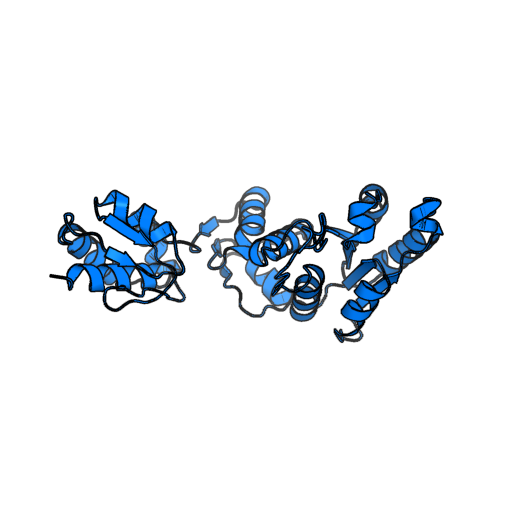 -15.697 -4.673 20.257 1.00 96.38 279 ILE A CA 1
ATOM 2304 C C . ILE A 1 279 ? -15.082 -5.629 21.281 1.00 96.38 279 ILE A C 1
ATOM 2306 O O . ILE A 1 279 ? -15.547 -5.713 22.422 1.00 96.38 279 ILE A O 1
ATOM 2310 N N . LYS A 1 280 ? -14.028 -6.349 20.887 1.00 96.19 280 LYS A N 1
ATOM 2311 C CA . LYS A 1 280 ? -13.373 -7.343 21.737 1.00 96.19 280 LYS A CA 1
ATOM 2312 C C . LYS A 1 280 ? -12.743 -6.714 22.973 1.00 96.19 280 LYS A C 1
ATOM 2314 O O . LYS A 1 280 ? -12.907 -7.256 24.069 1.00 96.19 280 LYS A O 1
ATOM 2319 N N . PHE A 1 281 ? -12.093 -5.558 22.823 1.00 96.62 281 PHE A N 1
ATOM 2320 C CA . PHE A 1 281 ? -11.570 -4.803 23.960 1.00 96.62 281 PHE A CA 1
ATOM 2321 C C . PHE A 1 281 ? -12.694 -4.408 24.917 1.00 96.62 281 PHE A C 1
ATOM 2323 O O . PHE A 1 281 ? -12.639 -4.747 26.096 1.00 96.62 281 PHE A O 1
ATOM 2330 N N . ILE A 1 282 ? -13.749 -3.766 24.409 1.00 96.06 282 ILE A N 1
ATOM 2331 C CA . ILE A 1 282 ? -14.850 -3.255 25.234 1.00 96.06 282 ILE A CA 1
ATOM 2332 C C . ILE A 1 282 ? -15.580 -4.381 25.964 1.00 96.06 282 ILE A C 1
ATOM 2334 O O . ILE A 1 282 ? -15.899 -4.242 27.144 1.00 96.06 282 ILE A O 1
ATOM 2338 N N . ARG A 1 283 ? -15.811 -5.522 25.306 1.00 94.88 283 ARG A N 1
ATOM 2339 C CA . ARG A 1 283 ? -16.417 -6.698 25.947 1.00 94.88 283 ARG A CA 1
ATOM 2340 C C . ARG A 1 283 ? -15.523 -7.280 27.045 1.00 94.88 283 ARG A C 1
ATOM 2342 O O . ARG A 1 283 ? -16.051 -7.654 28.088 1.00 94.88 283 ARG A O 1
ATOM 2349 N N . SER A 1 284 ? -14.208 -7.317 26.832 1.00 93.94 284 SER A N 1
ATOM 2350 C CA . SER A 1 284 ? -13.247 -7.861 27.800 1.00 93.94 284 SER A CA 1
ATOM 2351 C C . SER A 1 284 ? -13.067 -6.942 29.007 1.00 93.94 284 SER A C 1
ATOM 2353 O O . SER A 1 284 ? -13.220 -7.387 30.138 1.00 93.94 284 SER A O 1
ATOM 2355 N N . ALA A 1 285 ? -12.833 -5.648 28.775 1.00 92.62 285 ALA A N 1
ATOM 2356 C CA . ALA A 1 285 ? -12.677 -4.651 29.832 1.00 92.62 285 ALA A CA 1
ATOM 2357 C C . ALA A 1 285 ? -13.954 -4.494 30.672 1.00 92.62 285 ALA A C 1
ATOM 2359 O O . ALA A 1 285 ? -13.880 -4.292 31.875 1.00 92.62 285 ALA A O 1
ATOM 2360 N N . TYR A 1 286 ? -15.137 -4.640 30.062 1.00 90.88 286 TYR A N 1
ATOM 2361 C CA . TYR A 1 286 ? -16.405 -4.640 30.796 1.00 90.88 286 TYR A CA 1
ATOM 2362 C C . TYR A 1 286 ? -16.600 -5.885 31.680 1.00 90.88 286 TYR A C 1
ATOM 2364 O O . TYR A 1 286 ? -17.283 -5.814 32.700 1.00 90.88 286 TYR A O 1
ATOM 2372 N N . ALA A 1 287 ? -16.054 -7.035 31.274 1.00 87.44 287 ALA A N 1
ATOM 2373 C CA . ALA A 1 287 ? -16.130 -8.276 32.045 1.00 87.44 287 ALA A CA 1
ATOM 2374 C C . ALA A 1 287 ? -15.074 -8.350 33.161 1.00 87.44 287 ALA A C 1
ATOM 2376 O O . ALA A 1 287 ? -15.245 -9.122 34.106 1.00 87.44 287 ALA A O 1
ATOM 2377 N N . PHE A 1 288 ? -14.008 -7.558 33.042 1.00 76.12 288 PHE A N 1
ATOM 2378 C CA . PHE A 1 288 ? -12.967 -7.400 34.048 1.00 76.12 288 PHE A CA 1
ATOM 2379 C C . PHE A 1 288 ? -13.570 -6.711 35.284 1.00 76.12 288 PHE A C 1
ATOM 2381 O O . PHE A 1 288 ? -14.126 -5.615 35.179 1.00 76.12 288 PHE A O 1
ATOM 2388 N N . LYS A 1 289 ? -13.548 -7.399 36.428 1.00 59.38 289 LYS A N 1
ATOM 2389 C CA . LYS A 1 289 ? -14.112 -6.931 37.701 1.00 59.38 289 LYS A CA 1
ATOM 2390 C C . LYS A 1 289 ? -13.013 -6.564 38.673 1.00 59.38 289 LYS A C 1
ATOM 2392 O O . LYS A 1 289 ? -12.112 -7.414 38.829 1.00 59.38 289 LYS A O 1
#